Protein AF-0000000084942250 (afdb_homodimer)

Structure (mmCIF, N/CA/C/O backbone):
data_AF-0000000084942250-model_v1
#
loop_
_entity.id
_entity.type
_entity.pdbx_description
1 polymer 'Acetyltransferase, GNAT family'
#
loop_
_atom_site.group_PDB
_atom_site.id
_atom_site.type_symbol
_atom_site.label_atom_id
_atom_site.label_alt_id
_atom_site.label_comp_id
_atom_site.label_asym_id
_atom_site.label_entity_id
_atom_site.label_seq_id
_atom_site.pdbx_PDB_ins_code
_atom_site.Cartn_x
_atom_site.Cartn_y
_atom_site.Cartn_z
_atom_site.occupancy
_atom_site.B_iso_or_equiv
_atom_site.auth_seq_id
_atom_site.auth_comp_id
_atom_site.auth_asym_id
_atom_site.auth_atom_id
_atom_site.pdbx_PDB_model_num
ATOM 1 N N . MET A 1 1 ? -13.352 -11.039 5.711 1 90 1 MET A N 1
ATOM 2 C CA . MET A 1 1 ? -12.961 -12.25 5 1 90 1 MET A CA 1
ATOM 3 C C . MET A 1 1 ? -13.43 -13.492 5.75 1 90 1 MET A C 1
ATOM 5 O O . MET A 1 1 ? -13.414 -13.531 6.98 1 90 1 MET A O 1
ATOM 9 N N . ASN A 1 2 ? -13.797 -14.57 4.961 1 93.25 2 ASN A N 1
ATOM 10 C CA . ASN A 1 2 ? -14.211 -15.859 5.512 1 93.25 2 ASN A CA 1
ATOM 11 C C . ASN A 1 2 ? -13.008 -16.766 5.762 1 93.25 2 ASN A C 1
ATOM 13 O O . ASN A 1 2 ? -12.148 -16.922 4.891 1 93.25 2 ASN A O 1
ATOM 17 N N . PRO A 1 3 ? -12.961 -17.219 6.934 1 92.75 3 PRO A N 1
ATOM 18 C CA . PRO A 1 3 ? -11.844 -18.109 7.277 1 92.75 3 PRO A CA 1
ATOM 19 C C . PRO A 1 3 ? -12.039 -19.531 6.75 1 92.75 3 PRO A C 1
ATOM 21 O O . PRO A 1 3 ? -12.156 -20.469 7.539 1 92.75 3 PRO A O 1
ATOM 24 N N . ILE A 1 4 ? -11.961 -19.734 5.438 1 96 4 ILE A N 1
ATOM 25 C CA . ILE A 1 4 ? -12.281 -21.016 4.824 1 96 4 ILE A CA 1
ATOM 26 C C . ILE A 1 4 ? -11 -21.703 4.352 1 96 4 ILE A C 1
ATOM 28 O O . ILE A 1 4 ? -11.016 -22.891 4.008 1 96 4 ILE A O 1
ATOM 32 N N . GLY A 1 5 ? -9.953 -20.953 4.352 1 96.44 5 GLY A N 1
ATOM 33 C CA . GLY A 1 5 ? -8.648 -21.516 4.059 1 96.44 5 GLY A CA 1
ATOM 34 C C . GLY A 1 5 ? -8.445 -21.844 2.588 1 96.44 5 GLY A C 1
ATOM 35 O O . GLY A 1 5 ? -9.266 -21.453 1.75 1 96.44 5 GLY A O 1
ATOM 36 N N . THR A 1 6 ? -7.324 -22.406 2.283 1 98.31 6 THR A N 1
ATOM 37 C CA . THR A 1 6 ? -6.945 -22.812 0.935 1 98.31 6 THR A CA 1
ATOM 38 C C . THR A 1 6 ? -7.613 -24.125 0.562 1 98.31 6 THR A C 1
ATOM 40 O O . THR A 1 6 ? -7.336 -25.156 1.173 1 98.31 6 THR A O 1
ATOM 43 N N . LYS A 1 7 ? -8.5 -24.094 -0.394 1 98 7 LYS A N 1
ATOM 44 C CA . LYS A 1 7 ? -9.156 -25.312 -0.888 1 98 7 LYS A CA 1
ATOM 45 C C . LYS A 1 7 ? -8.703 -25.641 -2.309 1 98 7 LYS A C 1
ATOM 47 O O . LYS A 1 7 ? -8.297 -24.75 -3.055 1 98 7 LYS A O 1
ATOM 52 N N . THR A 1 8 ? -8.828 -26.891 -2.605 1 98.75 8 THR A N 1
ATOM 53 C CA . THR A 1 8 ? -8.469 -27.328 -3.955 1 98.75 8 THR A CA 1
ATOM 54 C C . THR A 1 8 ? -9.445 -26.75 -4.98 1 98.75 8 THR A C 1
ATOM 56 O O . THR A 1 8 ? -10.656 -26.734 -4.758 1 98.75 8 THR A O 1
ATOM 59 N N . ILE A 1 9 ? -8.945 -26.188 -6.059 1 98.81 9 ILE A N 1
ATOM 60 C CA . ILE A 1 9 ? -9.719 -25.656 -7.172 1 98.81 9 ILE A CA 1
ATOM 61 C C . ILE A 1 9 ? -9.352 -26.391 -8.461 1 98.81 9 ILE A C 1
ATOM 63 O O . ILE A 1 9 ? -8.172 -26.547 -8.773 1 98.81 9 ILE A O 1
ATOM 67 N N . HIS A 1 10 ? -10.305 -26.875 -9.125 1 98.75 10 HIS A N 1
ATOM 68 C CA . HIS A 1 10 ? -10.102 -27.5 -10.43 1 98.75 10 HIS A CA 1
ATOM 69 C C . HIS A 1 10 ? -10.453 -26.547 -11.555 1 98.75 10 HIS A C 1
ATOM 71 O O . HIS A 1 10 ? -11.5 -25.875 -11.516 1 98.75 10 HIS A O 1
ATOM 77 N N . THR A 1 11 ? -9.547 -26.391 -12.492 1 98.56 11 THR A N 1
ATOM 78 C CA . THR A 1 11 ? -9.828 -25.641 -13.711 1 98.56 11 THR A CA 1
ATOM 79 C C . THR A 1 11 ? -9.789 -26.547 -14.93 1 98.56 11 THR A C 1
ATOM 81 O O . THR A 1 11 ? -9.859 -27.766 -14.797 1 98.56 11 THR A O 1
ATOM 84 N N . LYS A 1 12 ? -9.844 -25.891 -16.109 1 98.31 12 LYS A N 1
ATOM 85 C CA . LYS A 1 12 ? -9.852 -26.672 -17.344 1 98.31 12 LYS A CA 1
ATOM 86 C C . LYS A 1 12 ? -8.602 -27.547 -17.438 1 98.31 12 LYS A C 1
ATOM 88 O O . LYS A 1 12 ? -8.703 -28.734 -17.734 1 98.31 12 LYS A O 1
ATOM 93 N N . ARG A 1 13 ? -7.383 -26.984 -17.125 1 98.56 13 ARG A N 1
ATOM 94 C CA . ARG A 1 13 ? -6.125 -27.703 -17.312 1 98.56 13 ARG A CA 1
ATOM 95 C C . ARG A 1 13 ? -5.43 -27.953 -15.977 1 98.56 13 ARG A C 1
ATOM 97 O O . ARG A 1 13 ? -4.527 -28.781 -15.883 1 98.56 13 ARG A O 1
ATOM 104 N N . LEU A 1 14 ? -5.879 -27.188 -14.906 1 98.88 14 LEU A N 1
ATOM 105 C CA . LEU A 1 14 ? -5.035 -27.125 -13.719 1 98.88 14 LEU A CA 1
ATOM 106 C C . LEU A 1 14 ? -5.758 -27.703 -12.508 1 98.88 14 LEU A C 1
ATOM 108 O O . LEU A 1 14 ? -6.988 -27.688 -12.445 1 98.88 14 LEU A O 1
ATOM 112 N N . ILE A 1 15 ? -4.988 -28.25 -11.602 1 98.94 15 ILE A N 1
ATOM 113 C CA . ILE A 1 15 ? -5.402 -28.438 -10.211 1 98.94 15 ILE A CA 1
ATOM 114 C C . ILE A 1 15 ? -4.633 -27.469 -9.312 1 98.94 15 ILE A C 1
ATOM 116 O O . ILE A 1 15 ? -3.4 -27.5 -9.266 1 98.94 15 ILE A O 1
ATOM 120 N N . LEU A 1 16 ? -5.305 -26.562 -8.727 1 98.94 16 LEU A N 1
ATOM 121 C CA . LEU A 1 16 ? -4.738 -25.688 -7.707 1 98.94 16 LEU A CA 1
ATOM 122 C C . LEU A 1 16 ? -5.008 -26.234 -6.309 1 98.94 16 LEU A C 1
ATOM 124 O O . LEU A 1 16 ? -6.164 -26.359 -5.902 1 98.94 16 LEU A O 1
ATOM 128 N N . ARG A 1 17 ? -3.99 -26.562 -5.566 1 98.88 17 ARG A N 1
ATOM 129 C CA . ARG A 1 17 ? -4.176 -27.219 -4.277 1 98.88 17 ARG A CA 1
ATOM 130 C C . ARG A 1 17 ? -3.143 -26.75 -3.262 1 98.88 17 ARG A C 1
ATOM 132 O O . ARG A 1 17 ? -2.145 -26.125 -3.631 1 98.88 17 ARG A O 1
ATOM 139 N N . PRO A 1 18 ? -3.404 -27 -1.965 1 98.81 18 PRO A N 1
ATOM 140 C CA . PRO A 1 18 ? -2.365 -26.688 -0.983 1 98.81 18 PRO A CA 1
ATOM 141 C C . PRO A 1 18 ? -1.045 -27.391 -1.272 1 98.81 18 PRO A C 1
ATOM 143 O O . PRO A 1 18 ? -1.041 -28.484 -1.846 1 98.81 18 PRO A O 1
ATOM 146 N N . PHE A 1 19 ? 0.023 -26.812 -0.805 1 98.88 19 PHE A N 1
ATOM 147 C CA . PHE A 1 19 ? 1.346 -27.406 -0.933 1 98.88 19 PHE A CA 1
ATOM 148 C C . PHE A 1 19 ? 1.504 -28.578 0.026 1 98.88 19 PHE A C 1
ATOM 150 O O . PHE A 1 19 ? 0.853 -28.625 1.072 1 98.88 19 PHE A O 1
ATOM 157 N N . GLN A 1 20 ? 2.271 -29.469 -0.374 1 98.56 20 GLN A N 1
ATOM 158 C CA . GLN A 1 20 ? 2.846 -30.5 0.494 1 98.56 20 GLN A CA 1
ATOM 159 C C . GLN A 1 20 ? 4.371 -30.406 0.517 1 98.56 20 GLN A C 1
ATOM 161 O O . GLN A 1 20 ? 4.98 -29.906 -0.433 1 98.56 20 GLN A O 1
ATOM 166 N N . VAL A 1 21 ? 4.918 -30.875 1.586 1 98.62 21 VAL A N 1
ATOM 167 C CA . VAL A 1 21 ? 6.371 -30.797 1.709 1 98.62 21 VAL A CA 1
ATOM 168 C C . VAL A 1 21 ? 7.027 -31.578 0.58 1 98.62 21 VAL A C 1
ATOM 170 O O . VAL A 1 21 ? 8.078 -31.188 0.068 1 98.62 21 VAL A O 1
ATOM 173 N N . GLU A 1 22 ? 6.395 -32.594 0.121 1 98.38 22 GLU A N 1
ATOM 174 C CA . GLU A 1 22 ? 6.895 -33.469 -0.927 1 98.38 22 GLU A CA 1
ATOM 175 C C . GLU A 1 22 ? 6.965 -32.75 -2.27 1 98.38 22 GLU A C 1
ATOM 177 O O . GLU A 1 22 ? 7.582 -33.25 -3.215 1 98.38 22 GLU A O 1
ATOM 182 N N . ASP A 1 23 ? 6.414 -31.562 -2.396 1 98.81 23 ASP A N 1
ATOM 183 C CA . ASP A 1 23 ? 6.445 -30.781 -3.633 1 98.81 23 ASP A CA 1
ATOM 184 C C . ASP A 1 23 ? 7.805 -30.109 -3.826 1 98.81 23 ASP A C 1
ATOM 186 O O . ASP A 1 23 ? 8.062 -29.5 -4.867 1 98.81 23 ASP A O 1
ATOM 190 N N . ALA A 1 24 ? 8.703 -30.234 -2.889 1 98.81 24 ALA A N 1
ATOM 191 C CA . ALA A 1 24 ? 9.93 -29.438 -2.807 1 98.81 24 ALA A CA 1
ATOM 192 C C . ALA A 1 24 ? 10.805 -29.656 -4.035 1 98.81 24 ALA A C 1
ATOM 194 O O . ALA A 1 24 ? 11.328 -28.703 -4.605 1 98.81 24 ALA A O 1
ATOM 195 N N . GLN A 1 25 ? 10.945 -30.891 -4.414 1 98.69 25 GLN A N 1
ATOM 196 C CA . GLN A 1 25 ? 11.82 -31.188 -5.539 1 98.69 25 GLN A CA 1
ATOM 197 C C . GLN A 1 25 ? 11.312 -30.531 -6.82 1 98.69 25 GLN A C 1
ATOM 199 O O . GLN A 1 25 ? 12.078 -29.859 -7.531 1 98.69 25 GLN A O 1
ATOM 204 N N . GLU A 1 26 ? 10.062 -30.719 -7.141 1 98.81 26 GLU A N 1
ATOM 205 C CA . GLU A 1 26 ? 9.484 -30.125 -8.344 1 98.81 26 GLU A CA 1
ATOM 206 C C . GLU A 1 26 ? 9.523 -28.609 -8.289 1 98.81 26 GLU A C 1
ATOM 208 O O . GLU A 1 26 ? 9.852 -27.953 -9.281 1 98.81 26 GLU A O 1
ATOM 213 N N . MET A 1 27 ? 9.172 -28.062 -7.117 1 98.88 27 MET A N 1
ATOM 214 C CA . MET A 1 27 ? 9.242 -26.609 -6.969 1 98.88 27 MET A CA 1
ATOM 215 C C . MET A 1 27 ? 10.656 -26.094 -7.238 1 98.88 27 MET A C 1
ATOM 217 O O . MET A 1 27 ? 10.844 -25.156 -8.008 1 98.88 27 MET A O 1
ATOM 221 N N . PHE A 1 28 ? 11.641 -26.734 -6.641 1 98.88 28 PHE A N 1
ATOM 222 C CA . PHE A 1 28 ? 13.031 -26.328 -6.805 1 98.88 28 PHE A CA 1
ATOM 223 C C . PHE A 1 28 ? 13.445 -26.375 -8.273 1 98.88 28 PHE A C 1
ATOM 225 O O . PHE A 1 28 ? 14.008 -25.422 -8.797 1 98.88 28 PHE A O 1
ATOM 232 N N . GLU A 1 29 ? 13.086 -27.453 -8.914 1 98.5 29 GLU A N 1
ATOM 233 C CA . GLU A 1 29 ? 13.547 -27.703 -10.273 1 98.5 29 GLU A CA 1
ATOM 234 C C . GLU A 1 29 ? 12.805 -26.844 -11.281 1 98.5 29 GLU A C 1
ATOM 236 O O . GLU A 1 29 ? 13.383 -26.406 -12.281 1 98.5 29 GLU A O 1
ATOM 241 N N . ASN A 1 30 ? 11.586 -26.609 -11.016 1 98.69 30 ASN A N 1
ATOM 242 C CA . ASN A 1 30 ? 10.75 -26 -12.047 1 98.69 30 ASN A CA 1
ATOM 243 C C . ASN A 1 30 ? 10.836 -24.469 -12.008 1 98.69 30 ASN A C 1
ATOM 245 O O . ASN A 1 30 ? 10.844 -23.812 -13.055 1 98.69 30 ASN A O 1
ATOM 249 N N . TRP A 1 31 ? 10.859 -23.891 -10.75 1 98.69 31 TRP A N 1
ATOM 250 C CA . TRP A 1 31 ? 10.883 -22.422 -10.852 1 98.69 31 TRP A CA 1
ATOM 251 C C . TRP A 1 31 ? 11.719 -21.812 -9.742 1 98.69 31 TRP A C 1
ATOM 253 O O . TRP A 1 31 ? 12.383 -20.797 -9.938 1 98.69 31 TRP A O 1
ATOM 263 N N . ALA A 1 32 ? 11.828 -22.359 -8.547 1 98.69 32 ALA A N 1
ATOM 264 C CA . ALA A 1 32 ? 12.352 -21.672 -7.363 1 98.69 32 ALA A CA 1
ATOM 265 C C . ALA A 1 32 ? 13.859 -21.484 -7.469 1 98.69 32 ALA A C 1
ATOM 267 O O . ALA A 1 32 ? 14.422 -20.594 -6.812 1 98.69 32 ALA A O 1
ATOM 268 N N . SER A 1 33 ? 14.508 -22.297 -8.289 1 98.62 33 SER A N 1
ATOM 269 C CA . SER A 1 33 ? 15.961 -22.188 -8.43 1 98.62 33 SER A CA 1
ATOM 270 C C . SER A 1 33 ? 16.344 -21.438 -9.703 1 98.62 33 SER A C 1
ATOM 272 O O . SER A 1 33 ? 17.531 -21.219 -9.969 1 98.62 33 SER A O 1
ATOM 274 N N . ASP A 1 34 ? 15.422 -21.109 -10.516 1 98.44 34 ASP A N 1
ATOM 275 C CA . ASP A 1 34 ? 15.672 -20.516 -11.828 1 98.44 34 ASP A CA 1
ATOM 276 C C . ASP A 1 34 ? 15.82 -19 -11.727 1 98.44 34 ASP A C 1
ATOM 278 O O . ASP A 1 34 ? 14.852 -18.281 -11.438 1 98.44 34 ASP A O 1
ATOM 282 N N . PRO A 1 35 ? 16.984 -18.484 -12.039 1 97.94 35 PRO A N 1
ATOM 283 C CA . PRO A 1 35 ? 17.203 -17.031 -11.914 1 97.94 35 PRO A CA 1
ATOM 284 C C . PRO A 1 35 ? 16.359 -16.219 -12.891 1 97.94 35 PRO A C 1
ATOM 286 O O . PRO A 1 35 ? 16.078 -15.047 -12.633 1 97.94 35 PRO A O 1
ATOM 289 N N . GLU A 1 36 ? 15.961 -16.812 -13.969 1 97.56 36 GLU A N 1
ATOM 290 C CA . GLU A 1 36 ? 15.086 -16.109 -14.898 1 97.56 36 GLU A CA 1
ATOM 291 C C . GLU A 1 36 ? 13.695 -15.914 -14.305 1 97.56 36 GLU A C 1
ATOM 293 O O . GLU A 1 36 ? 13.07 -14.859 -14.484 1 97.56 36 GLU A O 1
ATOM 298 N N . VAL A 1 37 ? 13.273 -16.922 -13.578 1 97.94 37 VAL A N 1
ATOM 299 C CA . VAL A 1 37 ? 11.961 -16.828 -12.953 1 97.94 37 VAL A CA 1
ATOM 300 C C . VAL A 1 37 ? 12 -15.828 -11.797 1 97.94 37 VAL A C 1
ATOM 302 O O . VAL A 1 37 ? 11.086 -15.016 -11.641 1 97.94 37 VAL A O 1
ATOM 305 N N . THR A 1 38 ? 13.078 -15.828 -11.008 1 97.81 38 THR A N 1
ATOM 306 C CA . THR A 1 38 ? 13.125 -15.039 -9.781 1 97.81 38 THR A CA 1
ATOM 307 C C . THR A 1 38 ? 13.602 -13.617 -10.078 1 97.81 38 THR A C 1
ATOM 309 O O . THR A 1 38 ? 13.695 -12.789 -9.172 1 97.81 38 THR A O 1
ATOM 312 N N . HIS A 1 39 ? 13.797 -13.305 -11.344 1 97.62 39 HIS A N 1
ATOM 313 C CA . HIS A 1 39 ? 14.438 -12.078 -11.789 1 97.62 39 HIS A CA 1
ATOM 314 C C . HIS A 1 39 ? 13.734 -10.852 -11.219 1 97.62 39 HIS A C 1
ATOM 316 O O . HIS A 1 39 ? 14.391 -9.938 -10.703 1 97.62 39 HIS A O 1
ATOM 322 N N . TYR A 1 40 ? 12.438 -10.789 -11.227 1 97.44 40 TYR A N 1
ATOM 323 C CA . TYR A 1 40 ? 11.664 -9.648 -10.75 1 97.44 40 TYR A CA 1
ATOM 324 C C . TYR A 1 40 ? 10.945 -9.977 -9.445 1 97.44 40 TYR A C 1
ATOM 326 O O . TYR A 1 40 ? 10.047 -9.25 -9.023 1 97.44 40 TYR A O 1
ATOM 334 N N . LEU A 1 41 ? 11.273 -11.125 -8.82 1 97.5 41 LEU A N 1
ATOM 335 C CA . LEU A 1 41 ? 10.672 -11.5 -7.543 1 97.5 41 LEU A CA 1
ATOM 336 C C . LEU A 1 41 ? 11.445 -10.898 -6.379 1 97.5 41 LEU A C 1
ATOM 338 O O . LEU A 1 41 ? 12.445 -10.211 -6.582 1 97.5 41 LEU A O 1
ATOM 342 N N . THR A 1 42 ? 10.938 -11.102 -5.195 1 96.88 42 THR A N 1
ATOM 343 C CA . THR A 1 42 ? 11.5 -10.438 -4.027 1 96.88 42 THR A CA 1
ATOM 344 C C . THR A 1 42 ? 12.414 -11.383 -3.252 1 96.88 42 THR A C 1
ATOM 346 O O . THR A 1 42 ? 13.016 -11 -2.248 1 96.88 42 THR A O 1
ATOM 349 N N . TRP A 1 43 ? 12.484 -12.609 -3.641 1 97.06 43 TRP A N 1
ATOM 350 C CA . TRP A 1 43 ? 13.375 -13.594 -3.027 1 97.06 43 TRP A CA 1
ATOM 351 C C . TRP A 1 43 ? 14.383 -14.125 -4.043 1 97.06 43 TRP A C 1
ATOM 353 O O . TRP A 1 43 ? 14.094 -14.18 -5.242 1 97.06 43 TRP A O 1
ATOM 363 N N . LEU A 1 44 ? 15.492 -14.578 -3.635 1 97.69 44 LEU A N 1
ATOM 364 C CA . LEU A 1 44 ? 16.562 -15.086 -4.488 1 97.69 44 LEU A CA 1
ATOM 365 C C . LEU A 1 44 ? 16.297 -16.531 -4.883 1 97.69 44 LEU A C 1
ATOM 367 O O . LEU A 1 44 ? 15.547 -17.25 -4.207 1 97.69 44 LEU A O 1
ATOM 371 N N . PRO A 1 45 ? 16.984 -16.891 -5.973 1 98.56 45 PRO A N 1
ATOM 372 C CA . PRO A 1 45 ? 16.859 -18.312 -6.301 1 98.56 45 PRO A CA 1
ATOM 373 C C . PRO A 1 45 ? 17.328 -19.219 -5.156 1 98.56 45 PRO A C 1
ATOM 375 O O . PRO A 1 45 ? 18.328 -18.922 -4.492 1 98.56 45 PRO A O 1
ATOM 378 N N . HIS A 1 46 ? 16.484 -20.188 -4.934 1 98.69 46 HIS A N 1
ATOM 379 C CA . HIS A 1 46 ? 16.891 -21.172 -3.932 1 98.69 46 HIS A CA 1
ATOM 380 C C . HIS A 1 46 ? 18.188 -21.859 -4.336 1 98.69 46 HIS A C 1
ATOM 382 O O . HIS A 1 46 ? 18.375 -22.203 -5.504 1 98.69 46 HIS A O 1
ATOM 388 N N . GLU A 1 47 ? 18.984 -22.125 -3.404 1 98.38 47 GLU A N 1
ATOM 389 C CA . GLU A 1 47 ? 20.312 -22.672 -3.688 1 98.38 47 GLU A CA 1
ATOM 390 C C . GLU A 1 47 ? 20.297 -24.203 -3.629 1 98.38 47 GLU A C 1
ATOM 392 O O . GLU A 1 47 ? 21.219 -24.859 -4.113 1 98.38 47 GLU A O 1
ATOM 397 N N . SER A 1 48 ? 19.234 -24.75 -3.004 1 98.69 48 SER A N 1
ATOM 398 C CA . SER A 1 48 ? 19.125 -26.203 -2.852 1 98.69 48 SER A CA 1
ATOM 399 C C . SER A 1 48 ? 17.688 -26.625 -2.629 1 98.69 48 SER A C 1
ATOM 401 O O . SER A 1 48 ? 16.828 -25.812 -2.279 1 98.69 48 SER A O 1
ATOM 403 N N . VAL A 1 49 ? 17.484 -27.859 -2.811 1 98.62 49 VAL A N 1
ATOM 404 C CA . VAL A 1 49 ? 16.156 -28.422 -2.549 1 98.62 49 VAL A CA 1
ATOM 405 C C . VAL A 1 49 ? 15.836 -28.297 -1.061 1 98.62 49 VAL A C 1
ATOM 407 O O . VAL A 1 49 ? 14.68 -28.094 -0.686 1 98.62 49 VAL A O 1
ATOM 410 N N . GLU A 1 50 ? 16.844 -28.344 -0.233 1 98.5 50 GLU A N 1
ATOM 411 C CA . GLU A 1 50 ? 16.641 -28.219 1.209 1 98.5 50 GLU A CA 1
ATOM 412 C C . GLU A 1 50 ? 16.109 -26.844 1.575 1 98.5 50 GLU A C 1
ATOM 414 O O . GLU A 1 50 ? 15.234 -26.719 2.439 1 98.5 50 GLU A O 1
ATOM 419 N N . THR A 1 51 ? 16.625 -25.844 0.914 1 98.56 51 THR A N 1
ATOM 420 C CA . THR A 1 51 ? 16.109 -24.5 1.105 1 98.56 51 THR A CA 1
ATOM 421 C C . THR A 1 51 ? 14.617 -24.438 0.751 1 98.56 51 THR A C 1
ATOM 423 O O . THR A 1 51 ? 13.82 -23.859 1.493 1 98.56 51 THR A O 1
ATOM 426 N N . THR A 1 52 ? 14.273 -25.062 -0.327 1 98.75 52 THR A N 1
ATOM 427 C CA . THR A 1 52 ? 12.883 -25.109 -0.77 1 98.75 52 THR A CA 1
ATOM 428 C C . THR A 1 52 ? 12.016 -25.875 0.239 1 98.75 52 THR A C 1
ATOM 430 O O . THR A 1 52 ? 10.922 -25.422 0.589 1 98.75 52 THR A O 1
ATOM 433 N N . LYS A 1 53 ? 12.523 -26.953 0.684 1 98.62 53 LYS A N 1
ATOM 434 C CA . LYS A 1 53 ? 11.805 -27.781 1.653 1 98.62 53 LYS A CA 1
ATOM 435 C C . LYS A 1 53 ? 11.508 -27 2.926 1 98.62 53 LYS A C 1
ATOM 437 O O . LYS A 1 53 ? 10.422 -27.125 3.502 1 98.62 53 LYS A O 1
ATOM 442 N N . GLU A 1 54 ? 12.406 -26.234 3.379 1 98.38 54 GLU A N 1
ATOM 443 C CA . GLU A 1 54 ? 12.211 -25.422 4.57 1 98.38 54 GLU A CA 1
ATOM 444 C C . GLU A 1 54 ? 11.094 -24.391 4.363 1 98.38 54 GLU A C 1
ATOM 446 O O . GLU A 1 54 ? 10.281 -24.172 5.262 1 98.38 54 GLU A O 1
ATOM 451 N N . SER A 1 55 ? 11.102 -23.781 3.203 1 98 55 SER A N 1
ATOM 452 C CA . SER A 1 55 ? 10.023 -22.844 2.879 1 98 55 SER A CA 1
ATOM 453 C C . SER A 1 55 ? 8.672 -23.531 2.881 1 98 55 SER A C 1
ATOM 455 O O . SER A 1 55 ? 7.711 -23.031 3.473 1 98 55 SER A O 1
ATOM 457 N N . LEU A 1 56 ? 8.641 -24.719 2.281 1 98.69 56 LEU A N 1
ATOM 458 C CA . LEU A 1 56 ? 7.387 -25.453 2.172 1 98.69 56 LEU A CA 1
ATOM 459 C C . LEU A 1 56 ? 6.891 -25.891 3.547 1 98.69 56 LEU A C 1
ATOM 461 O O . LEU A 1 56 ? 5.684 -25.859 3.811 1 98.69 56 LEU A O 1
ATOM 465 N N . LYS A 1 57 ? 7.789 -26.266 4.406 1 98.56 57 LYS A N 1
ATOM 466 C CA . LYS A 1 57 ? 7.391 -26.625 5.762 1 98.56 57 LYS A CA 1
ATOM 467 C C . LYS A 1 57 ? 6.684 -25.469 6.457 1 98.56 57 LYS A C 1
ATOM 469 O O . LYS A 1 57 ? 5.645 -25.656 7.098 1 98.56 57 LYS A O 1
ATOM 474 N N . ARG A 1 58 ? 7.242 -24.328 6.336 1 97.88 58 ARG A N 1
ATOM 475 C CA . ARG A 1 58 ? 6.637 -23.125 6.922 1 97.88 58 ARG A CA 1
ATOM 476 C C . ARG A 1 58 ? 5.262 -22.859 6.316 1 97.88 58 ARG A C 1
ATOM 478 O O . ARG A 1 58 ? 4.316 -22.516 7.035 1 97.88 58 ARG A O 1
ATOM 485 N N . TRP A 1 59 ? 5.145 -23.031 4.988 1 98.31 59 TRP A N 1
ATOM 486 C CA . TRP A 1 59 ? 3.883 -22.766 4.305 1 98.31 59 TRP A CA 1
ATOM 487 C C . TRP A 1 59 ? 2.824 -23.781 4.707 1 98.31 59 TRP A C 1
ATOM 489 O O . TRP A 1 59 ? 1.67 -23.438 4.953 1 98.31 59 TRP A O 1
ATOM 499 N N . VAL A 1 60 ? 3.215 -25.016 4.773 1 98.62 60 VAL A N 1
ATOM 500 C CA . VAL A 1 60 ? 2.295 -26.094 5.121 1 98.62 60 VAL A CA 1
ATOM 501 C C . VAL A 1 60 ? 1.804 -25.922 6.559 1 98.62 60 VAL A C 1
ATOM 503 O O . VAL A 1 60 ? 0.614 -26.078 6.836 1 98.62 60 VAL A O 1
ATOM 506 N N . GLU A 1 61 ? 2.682 -25.562 7.469 1 98.19 61 GLU A N 1
ATOM 507 C CA . GLU A 1 61 ? 2.283 -25.25 8.844 1 98.19 61 GLU A CA 1
ATOM 508 C C . GLU A 1 61 ? 1.329 -24.062 8.883 1 98.19 61 GLU A C 1
ATOM 510 O O . GLU A 1 61 ? 0.433 -24.016 9.727 1 98.19 61 GLU A O 1
ATOM 515 N N . GLY A 1 62 ? 1.561 -23.188 7.996 1 97.88 62 GLY A N 1
ATOM 516 C CA . GLY A 1 62 ? 0.771 -21.969 7.941 1 97.88 62 GLY A CA 1
ATOM 517 C C . GLY A 1 62 ? -0.683 -22.219 7.586 1 97.88 62 GLY A C 1
ATOM 518 O O . GLY A 1 62 ? -1.545 -21.375 7.863 1 97.88 62 GLY A O 1
ATOM 519 N N . TYR A 1 63 ? -0.985 -23.406 7.016 1 97.75 63 TYR A N 1
ATOM 520 C CA . TYR A 1 63 ? -2.355 -23.703 6.617 1 97.75 63 TYR A CA 1
ATOM 521 C C . TYR A 1 63 ? -3.268 -23.812 7.836 1 97.75 63 TYR A C 1
ATOM 523 O O . TYR A 1 63 ? -4.492 -23.812 7.703 1 97.75 63 TYR A O 1
ATOM 531 N N . GLN A 1 64 ? -2.705 -23.922 8.961 1 96.81 64 GLN A N 1
ATOM 532 C CA . GLN A 1 64 ? -3.506 -23.891 10.18 1 96.81 64 GLN A CA 1
ATOM 533 C C . GLN A 1 64 ? -4.238 -22.562 10.328 1 96.81 64 GLN A C 1
ATOM 535 O O . GLN A 1 64 ? -5.273 -22.5 10.992 1 96.81 64 GLN A O 1
ATOM 540 N N . ASN A 1 65 ? -3.637 -21.531 9.805 1 96 65 ASN A N 1
ATOM 541 C CA . ASN A 1 65 ? -4.332 -20.25 9.695 1 96 65 ASN A CA 1
ATOM 542 C C . ASN A 1 65 ? -5.363 -20.266 8.57 1 96 65 ASN A C 1
ATOM 544 O O . ASN A 1 65 ? -5.008 -20.344 7.395 1 96 65 ASN A O 1
ATOM 548 N N . PRO A 1 66 ? -6.531 -20.156 8.914 1 94.94 66 PRO A N 1
ATOM 549 C CA . PRO A 1 66 ? -7.582 -20.281 7.902 1 94.94 66 PRO A CA 1
ATOM 550 C C . PRO A 1 66 ? -7.645 -19.062 6.973 1 94.94 66 PRO A C 1
ATOM 552 O O . PRO A 1 66 ? -8.453 -19.031 6.043 1 94.94 66 PRO A O 1
ATOM 555 N N . LEU A 1 67 ? -6.773 -18.078 7.129 1 94.81 67 LEU A N 1
ATOM 556 C CA . LEU A 1 67 ? -6.707 -16.922 6.234 1 94.81 67 LEU A CA 1
ATOM 557 C C . LEU A 1 67 ? -5.496 -17.016 5.316 1 94.81 67 LEU A C 1
ATOM 559 O O . LEU A 1 67 ? -5.203 -16.078 4.566 1 94.81 67 LEU A O 1
ATOM 563 N N . GLN A 1 68 ? -4.852 -18.172 5.422 1 96.75 68 GLN A N 1
ATOM 564 C CA . GLN A 1 68 ? -3.785 -18.406 4.453 1 96.75 68 GLN A CA 1
ATOM 565 C C . GLN A 1 68 ? -4.34 -18.969 3.15 1 96.75 68 GLN A C 1
ATOM 567 O O . GLN A 1 68 ? -5.035 -19.984 3.156 1 96.75 68 GLN A O 1
ATOM 572 N N . PHE A 1 69 ? -4.039 -18.312 2.143 1 98.44 69 PHE A N 1
ATOM 573 C CA . PHE A 1 69 ? -4.398 -18.734 0.791 1 98.44 69 PHE A CA 1
ATOM 574 C C . PHE A 1 69 ? -3.152 -18.891 -0.075 1 98.44 69 PHE A C 1
ATOM 576 O O . PHE A 1 69 ? -2.549 -17.891 -0.49 1 98.44 69 PHE A O 1
ATOM 583 N N . LYS A 1 70 ? -2.752 -20.062 -0.283 1 98.75 70 LYS A N 1
ATOM 584 C CA . LYS A 1 70 ? -1.55 -20.422 -1.035 1 98.75 70 LYS A CA 1
ATOM 585 C C . LYS A 1 70 ? -1.734 -21.734 -1.788 1 98.75 70 LYS A C 1
ATOM 587 O O . LYS A 1 70 ? -2.039 -22.766 -1.185 1 98.75 70 LYS A O 1
ATOM 592 N 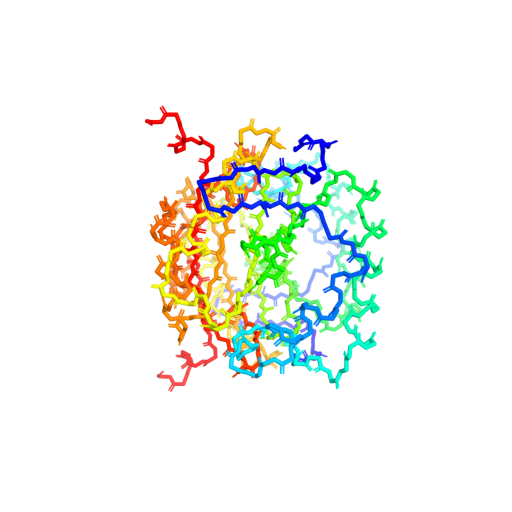N . TRP A 1 71 ? -1.553 -21.656 -3.107 1 98.94 71 TRP A N 1
ATOM 593 C CA . TRP A 1 71 ? -1.797 -22.828 -3.93 1 98.94 71 TRP A CA 1
ATOM 594 C C . TRP A 1 71 ? -0.549 -23.219 -4.719 1 98.94 71 TRP A C 1
ATOM 596 O O . TRP A 1 71 ? 0.156 -22.344 -5.234 1 98.94 71 TRP A O 1
ATOM 606 N N . ALA A 1 72 ? -0.3 -24.469 -4.801 1 98.94 72 ALA A N 1
ATOM 607 C CA . ALA A 1 72 ? 0.506 -25.047 -5.871 1 98.94 72 ALA A CA 1
ATOM 608 C C . ALA A 1 72 ? -0.294 -25.141 -7.168 1 98.94 72 ALA A C 1
ATOM 610 O O . ALA A 1 72 ? -1.472 -25.516 -7.152 1 98.94 72 ALA A O 1
ATOM 611 N N . ILE A 1 73 ? 0.329 -24.781 -8.219 1 98.94 73 ILE A N 1
ATOM 612 C CA . ILE A 1 73 ? -0.249 -24.969 -9.539 1 98.94 73 ILE A CA 1
ATOM 613 C C . ILE A 1 73 ? 0.224 -26.312 -10.125 1 98.94 73 ILE A C 1
ATOM 615 O O . ILE A 1 73 ? 1.411 -26.484 -10.406 1 98.94 73 ILE A O 1
ATOM 619 N N . VAL A 1 74 ? -0.726 -27.219 -10.336 1 98.94 74 VAL A N 1
ATOM 620 C CA . VAL A 1 74 ? -0.402 -28.547 -10.844 1 98.94 74 VAL A CA 1
ATOM 621 C C . VAL A 1 74 ? -0.914 -28.688 -12.273 1 98.94 74 VAL A C 1
ATOM 623 O O . VAL A 1 74 ? -2.1 -28.484 -12.539 1 98.94 74 VAL A O 1
ATOM 626 N N . LEU A 1 75 ? -0.017 -28.922 -13.188 1 98.88 75 LEU A N 1
ATOM 627 C CA . LEU A 1 75 ? -0.287 -29.188 -14.602 1 98.88 75 LEU A CA 1
ATOM 628 C C . LEU A 1 75 ? 0.241 -30.562 -15 1 98.88 75 LEU A C 1
ATOM 630 O O . LEU A 1 75 ? 1.427 -30.859 -14.828 1 98.88 75 LEU A O 1
ATOM 634 N N . ASN A 1 76 ? -0.571 -31.469 -15.523 1 97.94 76 ASN A N 1
ATOM 635 C CA . ASN A 1 76 ? -0.173 -32.812 -15.914 1 97.94 76 ASN A CA 1
ATOM 636 C C . ASN A 1 76 ? 0.57 -33.531 -14.789 1 97.94 76 ASN A C 1
ATOM 638 O O . ASN A 1 76 ? 1.652 -34.094 -15.008 1 97.94 76 ASN A O 1
ATOM 642 N N . ASP A 1 77 ? 0.032 -33.375 -13.539 1 97.88 77 ASP A N 1
ATOM 643 C CA . ASP A 1 77 ? 0.484 -34.062 -12.336 1 97.88 77 ASP A CA 1
ATOM 644 C C . ASP A 1 77 ? 1.861 -33.562 -11.898 1 97.88 77 ASP A C 1
ATOM 646 O O . ASP A 1 77 ? 2.58 -34.281 -11.18 1 97.88 77 ASP A O 1
ATOM 650 N N . GLU A 1 78 ? 2.215 -32.469 -12.367 1 98.62 78 GLU A N 1
ATOM 651 C CA . GLU A 1 78 ? 3.477 -31.828 -11.984 1 98.62 78 GLU A CA 1
ATOM 652 C C . GLU A 1 78 ? 3.248 -30.438 -11.398 1 98.62 78 GLU A C 1
ATOM 654 O O . GLU A 1 78 ? 2.443 -29.656 -11.914 1 98.62 78 GLU A O 1
ATOM 659 N N . VAL A 1 79 ? 3.979 -30.172 -10.289 1 98.88 79 VAL A N 1
ATOM 660 C CA . VAL A 1 79 ? 3.924 -28.828 -9.727 1 98.88 79 VAL A CA 1
ATOM 661 C C . VAL A 1 79 ? 4.762 -27.875 -10.57 1 98.88 79 VAL A C 1
ATOM 663 O O . VAL A 1 79 ? 5.977 -28.062 -10.703 1 98.88 79 VAL A O 1
ATOM 666 N N . VAL A 1 80 ? 4.113 -26.828 -11.102 1 98.88 80 VAL A N 1
ATOM 667 C CA . VAL A 1 80 ? 4.824 -26.016 -12.094 1 98.88 80 VAL A CA 1
ATOM 668 C C . VAL A 1 80 ? 4.82 -24.562 -11.656 1 98.88 80 VAL A C 1
ATOM 670 O O . VAL A 1 80 ? 5.406 -23.703 -12.328 1 98.88 80 VAL A O 1
ATOM 673 N N . GLY A 1 81 ? 4.152 -24.234 -10.516 1 98.88 81 GLY A N 1
ATOM 674 C CA . GLY A 1 81 ? 4.117 -22.859 -10.047 1 98.88 81 GLY A CA 1
ATOM 675 C C . GLY A 1 81 ? 3.361 -22.688 -8.75 1 98.88 81 GLY A C 1
ATOM 676 O O . GLY A 1 81 ? 2.936 -23.672 -8.133 1 98.88 81 GLY A O 1
ATOM 677 N N . ASN A 1 82 ? 3.299 -21.484 -8.289 1 98.88 82 ASN A N 1
ATOM 678 C CA . ASN A 1 82 ? 2.508 -21.125 -7.117 1 98.88 82 ASN A CA 1
ATOM 679 C C . ASN A 1 82 ? 1.731 -19.844 -7.34 1 98.88 82 ASN A C 1
ATOM 681 O O . ASN A 1 82 ? 2.113 -19.016 -8.172 1 98.88 82 ASN A O 1
ATOM 685 N N . ILE A 1 83 ? 0.69 -19.688 -6.691 1 98.88 83 ILE A N 1
ATOM 686 C CA . ILE A 1 83 ? -0.102 -18.469 -6.605 1 98.88 83 ILE A CA 1
ATOM 687 C C . ILE A 1 83 ? -0.673 -18.328 -5.195 1 98.88 83 ILE A C 1
ATOM 689 O O . ILE A 1 83 ? -1.184 -19.281 -4.621 1 98.88 83 ILE A O 1
ATOM 693 N N . ASP A 1 84 ? -0.528 -17.125 -4.594 1 98.56 84 ASP A N 1
ATOM 694 C CA . ASP A 1 84 ? -0.941 -16.984 -3.199 1 98.56 84 ASP A CA 1
ATOM 695 C C . ASP A 1 84 ? -1.213 -15.523 -2.846 1 98.56 84 ASP A C 1
ATOM 697 O O . ASP A 1 84 ? -0.924 -14.625 -3.639 1 98.56 84 ASP A O 1
ATOM 701 N N . THR A 1 85 ? -1.855 -15.305 -1.752 1 98.19 85 THR A N 1
ATOM 702 C CA . THR A 1 85 ? -1.984 -13.969 -1.183 1 98.19 85 THR A CA 1
ATOM 703 C C . THR A 1 85 ? -0.733 -13.586 -0.396 1 98.19 85 THR A C 1
ATOM 705 O O . THR A 1 85 ? -0.396 -14.242 0.594 1 98.19 85 THR A O 1
ATOM 708 N N . VAL A 1 86 ? -0.096 -12.547 -0.796 1 96.88 86 VAL A N 1
ATOM 709 C CA . VAL A 1 86 ? 1.174 -12.188 -0.178 1 96.88 86 VAL A CA 1
ATOM 710 C C . VAL A 1 86 ? 0.951 -11.078 0.848 1 96.88 86 VAL A C 1
ATOM 712 O O . VAL A 1 86 ? 1.792 -10.852 1.723 1 96.88 86 VAL A O 1
ATOM 715 N N . TYR A 1 87 ? -0.073 -10.352 0.713 1 95.38 87 TYR A N 1
ATOM 716 C CA . TYR A 1 87 ? -0.5 -9.344 1.678 1 95.38 87 TYR A CA 1
ATOM 717 C C . TYR A 1 87 ? -2.006 -9.406 1.904 1 95.38 87 TYR A C 1
ATOM 719 O O . TYR A 1 87 ? -2.771 -9.633 0.966 1 95.38 87 TYR A O 1
ATOM 727 N N . VAL A 1 88 ? -2.418 -9.273 3.146 1 95 88 VAL A N 1
ATOM 728 C CA . VAL A 1 88 ? -3.826 -9.289 3.523 1 95 88 VAL A CA 1
ATOM 729 C C . VAL A 1 88 ? -4.152 -8.055 4.363 1 95 88 VAL A C 1
ATOM 731 O O . VAL A 1 88 ? -3.436 -7.738 5.316 1 95 88 VAL A O 1
ATOM 734 N N . LYS A 1 89 ? -5.121 -7.355 3.934 1 95.94 89 LYS A N 1
ATOM 735 C CA . LYS A 1 89 ? -5.688 -6.258 4.719 1 95.94 89 LYS A CA 1
ATOM 736 C C . LYS A 1 89 ? -7.098 -6.594 5.195 1 95.94 89 LYS A C 1
ATOM 738 O O . LYS A 1 89 ? -8.078 -6.23 4.547 1 95.94 89 LYS A O 1
ATOM 743 N N . GLU A 1 90 ? -7.164 -7.125 6.371 1 94.75 90 GLU A N 1
ATOM 744 C CA . GLU A 1 90 ? -8.414 -7.676 6.891 1 94.75 90 GLU A CA 1
ATOM 745 C C . GLU A 1 90 ? -9.453 -6.578 7.086 1 94.75 90 GLU A C 1
ATOM 747 O O . GLU A 1 90 ? -10.648 -6.801 6.848 1 94.75 90 GLU A O 1
ATOM 752 N N . LYS A 1 91 ? -9 -5.352 7.453 1 94.88 91 LYS A N 1
ATOM 753 C CA . LYS A 1 91 ? -9.914 -4.27 7.805 1 94.88 91 LYS A CA 1
ATOM 754 C C . LYS A 1 91 ? -10.789 -3.879 6.617 1 94.88 91 LYS A C 1
ATOM 756 O O . LYS A 1 91 ? -11.867 -3.32 6.793 1 94.88 91 LYS A O 1
ATOM 761 N N . ILE A 1 92 ? -10.312 -4.223 5.418 1 97.12 92 ILE A N 1
ATOM 762 C CA . ILE A 1 92 ? -11.078 -3.828 4.242 1 97.12 92 ILE A CA 1
ATOM 763 C C . ILE A 1 92 ? -11.305 -5.039 3.346 1 97.12 92 ILE A C 1
ATOM 765 O O . ILE A 1 92 ? -11.656 -4.895 2.172 1 97.12 92 ILE A O 1
ATOM 769 N N . ASP A 1 93 ? -10.953 -6.23 3.861 1 97.31 93 ASP A N 1
ATOM 770 C CA . ASP A 1 93 ? -11.133 -7.484 3.131 1 97.31 93 ASP A CA 1
ATOM 771 C C . ASP A 1 93 ? -10.43 -7.438 1.778 1 97.31 93 ASP A C 1
ATOM 773 O O . ASP A 1 93 ? -11.031 -7.746 0.748 1 97.31 93 ASP A O 1
ATOM 777 N N . ALA A 1 94 ? -9.219 -7.035 1.798 1 98.25 94 ALA A N 1
ATOM 778 C CA . ALA A 1 94 ? -8.422 -6.906 0.577 1 98.25 94 ALA A CA 1
ATOM 779 C C . ALA A 1 94 ? -7.195 -7.805 0.623 1 98.25 94 ALA A C 1
ATOM 781 O O . ALA A 1 94 ? -6.598 -8 1.685 1 98.25 94 ALA A O 1
ATOM 782 N N . VAL A 1 95 ? -6.789 -8.312 -0.547 1 98.38 95 VAL A N 1
ATOM 783 C CA . VAL A 1 95 ? -5.59 -9.141 -0.626 1 98.38 95 VAL A CA 1
ATOM 784 C C . VAL A 1 95 ? -4.77 -8.75 -1.854 1 98.38 95 VAL A C 1
ATOM 786 O O . VAL A 1 95 ? -5.309 -8.188 -2.812 1 98.38 95 VAL A O 1
ATOM 789 N N . GLU A 1 96 ? -3.514 -8.977 -1.766 1 98.62 96 GLU A N 1
ATOM 790 C CA . GLU A 1 96 ? -2.582 -8.883 -2.885 1 98.62 96 GLU A CA 1
ATOM 791 C C . GLU A 1 96 ? -2.045 -10.25 -3.277 1 98.62 96 GLU A C 1
ATOM 793 O O . GLU A 1 96 ? -1.583 -11.008 -2.422 1 98.62 96 GLU A O 1
ATOM 798 N N . ILE A 1 97 ? -2.102 -10.492 -4.539 1 98.44 97 ILE A N 1
ATOM 799 C CA . ILE A 1 97 ? -1.701 -11.797 -5.043 1 98.44 97 ILE A CA 1
ATOM 800 C C . ILE A 1 97 ? -0.288 -11.719 -5.617 1 98.44 97 ILE A C 1
ATOM 802 O O . ILE A 1 97 ? 0.069 -10.742 -6.273 1 98.44 97 ILE A O 1
ATOM 806 N N . GLY A 1 98 ? 0.444 -12.727 -5.375 1 98.19 98 GLY A N 1
ATOM 807 C CA . GLY A 1 98 ? 1.707 -13 -6.039 1 98.19 98 GLY A CA 1
ATOM 808 C C . GLY A 1 98 ? 1.757 -14.383 -6.672 1 98.19 98 GLY A C 1
ATOM 809 O O . GLY A 1 98 ? 1.06 -15.297 -6.234 1 98.19 98 GLY A O 1
ATOM 810 N N . TYR A 1 99 ? 2.596 -14.508 -7.66 1 98.44 99 TYR A N 1
ATOM 811 C CA . TYR A 1 99 ? 2.668 -15.805 -8.32 1 98.44 99 TYR A CA 1
ATOM 812 C C . TYR A 1 99 ? 3.998 -15.977 -9.047 1 98.44 99 TYR A C 1
ATOM 814 O O . TYR A 1 99 ? 4.664 -14.984 -9.375 1 98.44 99 TYR A O 1
ATOM 822 N N . ALA A 1 100 ? 4.359 -17.203 -9.289 1 98.38 100 ALA A N 1
ATOM 823 C CA . ALA A 1 100 ? 5.52 -17.641 -10.062 1 98.38 100 ALA A CA 1
ATOM 824 C C . ALA A 1 100 ? 5.215 -18.922 -10.836 1 98.38 100 ALA A C 1
ATOM 826 O O . ALA A 1 100 ? 4.43 -19.75 -10.391 1 98.38 100 ALA A O 1
ATOM 827 N N . LEU A 1 101 ? 5.785 -19.016 -11.945 1 98.56 101 LEU A N 1
ATOM 828 C CA . LEU A 1 101 ? 5.512 -20.125 -12.859 1 98.56 101 LEU A CA 1
ATOM 829 C C . LEU A 1 101 ? 6.793 -20.594 -13.539 1 98.56 101 LEU A C 1
ATOM 831 O O . LEU A 1 101 ? 7.633 -19.781 -13.93 1 98.56 101 LEU A O 1
ATOM 835 N N . SER A 1 102 ? 6.879 -21.891 -13.734 1 98.56 102 SER A N 1
ATOM 836 C CA . SER A 1 102 ? 7.988 -22.453 -14.492 1 98.56 102 SER A CA 1
ATOM 837 C C . SER A 1 102 ? 8.094 -21.812 -15.875 1 98.56 102 SER A C 1
ATOM 839 O O . SER A 1 102 ? 7.082 -21.625 -16.547 1 98.56 102 SER A O 1
ATOM 841 N N . ARG A 1 103 ? 9.297 -21.578 -16.328 1 97.31 103 ARG A N 1
ATOM 842 C CA . ARG A 1 103 ? 9.531 -20.969 -17.641 1 97.31 103 ARG A CA 1
ATOM 843 C C . ARG A 1 103 ? 8.945 -21.812 -18.766 1 97.31 103 ARG A C 1
ATOM 845 O O . ARG A 1 103 ? 8.5 -21.281 -19.781 1 97.31 103 ARG A O 1
ATOM 852 N N . LYS A 1 104 ? 8.914 -23.078 -18.516 1 97.12 104 LYS A N 1
ATOM 853 C CA . LYS A 1 104 ? 8.398 -24 -19.531 1 97.12 104 LYS A CA 1
ATOM 854 C C . LYS A 1 104 ? 6.914 -23.766 -19.781 1 97.12 104 LYS A C 1
ATOM 856 O O . LYS A 1 104 ? 6.3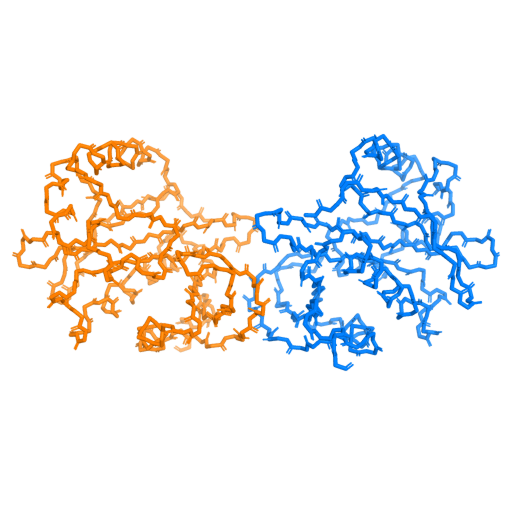79 -24.188 -20.812 1 97.12 104 LYS A O 1
ATOM 861 N N . CYS A 1 105 ? 6.297 -23.125 -18.875 1 97.94 105 CYS A N 1
ATOM 862 C CA . CYS A 1 105 ? 4.855 -22.938 -18.953 1 97.94 105 CYS A CA 1
ATOM 863 C C . CYS A 1 105 ? 4.516 -21.516 -19.375 1 97.94 105 CYS A C 1
ATOM 865 O O . CYS A 1 105 ? 3.342 -21.172 -19.516 1 97.94 105 CYS A O 1
ATOM 867 N N . TRP A 1 106 ? 5.5 -20.625 -19.594 1 97.06 106 TRP A N 1
ATOM 868 C CA . TRP A 1 106 ? 5.25 -19.234 -19.953 1 97.06 106 TRP A CA 1
ATOM 869 C C . TRP A 1 106 ? 4.602 -19.141 -21.328 1 97.06 106 TRP A C 1
ATOM 871 O O . TRP A 1 106 ? 4.891 -19.938 -22.219 1 97.06 106 TRP A O 1
ATOM 881 N N . GLY A 1 107 ? 3.77 -18.156 -21.406 1 96.62 107 GLY A N 1
ATOM 882 C CA . GLY A 1 107 ? 3.205 -17.844 -22.703 1 96.62 107 GLY A CA 1
ATOM 883 C C . GLY A 1 107 ? 2.121 -18.828 -23.141 1 96.62 107 GLY A C 1
ATOM 884 O O . GLY A 1 107 ? 1.746 -18.859 -24.312 1 96.62 107 GLY A O 1
ATOM 885 N N . LYS A 1 108 ? 1.631 -19.625 -22.203 1 97.69 108 LYS A N 1
ATOM 886 C CA . LYS A 1 108 ? 0.66 -20.656 -22.547 1 97.69 108 LYS A CA 1
ATOM 887 C C . LYS A 1 108 ? -0.677 -20.406 -21.859 1 97.69 108 LYS A C 1
ATOM 889 O O . LYS A 1 108 ? -1.542 -21.281 -21.828 1 97.69 108 LYS A O 1
ATOM 894 N N . GLY A 1 109 ? -0.824 -19.312 -21.156 1 98.25 109 GLY A N 1
ATOM 895 C CA . GLY A 1 109 ? -2.072 -18.938 -20.516 1 98.25 109 GLY A CA 1
ATOM 896 C C . GLY A 1 109 ? -2.285 -19.656 -19.188 1 98.25 109 GLY A C 1
ATOM 897 O O . GLY A 1 109 ? -3.373 -19.578 -18.609 1 98.25 109 GLY A O 1
ATOM 898 N N . ILE A 1 110 ? -1.248 -20.328 -18.75 1 98.62 110 ILE A N 1
ATOM 899 C CA . ILE A 1 110 ? -1.366 -21.156 -17.547 1 98.62 110 ILE A CA 1
ATOM 900 C C . ILE A 1 110 ? -1.585 -20.25 -16.328 1 98.62 110 ILE A C 1
ATOM 902 O O . ILE A 1 110 ? -2.52 -20.469 -15.555 1 98.62 110 ILE A O 1
ATOM 906 N N . MET A 1 111 ? -0.796 -19.266 -16.156 1 98.75 111 MET A N 1
ATOM 907 C CA . MET A 1 111 ? -0.934 -18.406 -14.984 1 98.75 111 MET A CA 1
ATOM 908 C C . MET A 1 111 ? -2.225 -17.594 -15.055 1 98.75 111 MET A C 1
ATOM 910 O O . MET A 1 111 ? -2.861 -17.344 -14.031 1 98.75 111 MET A O 1
ATOM 914 N N . THR A 1 112 ? -2.609 -17.141 -16.281 1 98.81 112 THR A N 1
ATOM 915 C CA . THR A 1 112 ? -3.881 -16.438 -16.438 1 98.81 112 THR A CA 1
ATOM 916 C C . THR A 1 112 ? -5.035 -17.297 -15.922 1 98.81 112 THR A C 1
ATOM 918 O O . THR A 1 112 ? -5.883 -16.812 -15.164 1 98.81 112 THR A O 1
ATOM 921 N N . GLU A 1 113 ? -5.02 -18.547 -16.328 1 98.88 113 GLU A N 1
ATOM 922 C CA . GLU A 1 113 ? -6.039 -19.5 -15.891 1 98.88 113 GLU A CA 1
ATOM 923 C C . GLU A 1 113 ? -6.051 -19.641 -14.375 1 98.88 113 GLU A C 1
ATOM 925 O O . GLU A 1 113 ? -7.113 -19.625 -13.75 1 98.88 113 GLU A O 1
ATOM 930 N N . ALA A 1 114 ? -4.918 -19.734 -13.742 1 98.88 114 ALA A N 1
ATOM 931 C CA . ALA A 1 114 ? -4.797 -19.844 -12.289 1 98.88 114 ALA A CA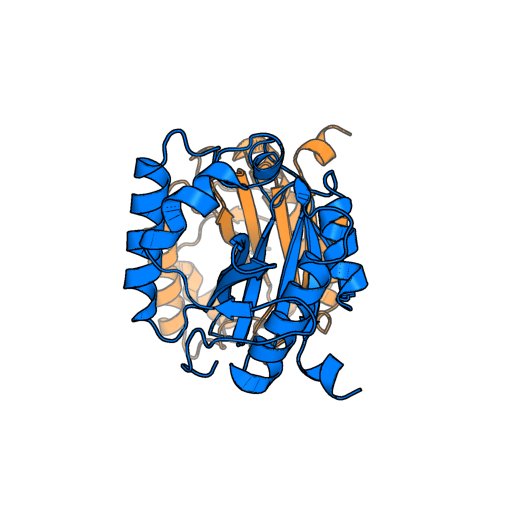 1
ATOM 932 C C . ALA A 1 114 ? -5.289 -18.562 -11.602 1 98.88 114 ALA A C 1
ATOM 934 O O . ALA A 1 114 ? -6.039 -18.641 -10.625 1 98.88 114 ALA A O 1
ATOM 935 N N . LEU A 1 115 ? -4.871 -17.422 -12.109 1 98.88 115 LEU A N 1
ATOM 936 C CA . LEU A 1 115 ? -5.215 -16.141 -11.508 1 98.88 115 LEU A CA 1
ATOM 937 C C . LEU A 1 115 ? -6.723 -15.898 -11.547 1 98.88 115 LEU A C 1
ATOM 939 O O . LEU A 1 115 ? -7.305 -15.43 -10.57 1 98.88 115 LEU A O 1
ATOM 943 N N . ILE A 1 116 ? -7.359 -16.25 -12.648 1 98.75 116 ILE A N 1
ATOM 944 C CA . ILE A 1 116 ? -8.805 -16.109 -12.758 1 98.75 116 ILE A CA 1
ATOM 945 C C . ILE A 1 116 ? -9.492 -16.969 -11.695 1 98.75 116 ILE A C 1
ATOM 947 O O . ILE A 1 116 ? -10.359 -16.484 -10.969 1 98.75 116 ILE A O 1
ATOM 951 N N . ALA A 1 117 ? -9.062 -18.203 -11.586 1 98.81 117 ALA A N 1
ATOM 952 C CA . ALA A 1 117 ? -9.688 -19.141 -10.664 1 98.81 117 ALA A CA 1
ATOM 953 C C . ALA A 1 117 ? -9.508 -18.703 -9.211 1 98.81 117 ALA A C 1
ATOM 955 O O . ALA A 1 117 ? -10.461 -18.703 -8.43 1 98.81 117 ALA A O 1
ATOM 956 N N . VAL A 1 118 ? -8.328 -18.312 -8.859 1 98.81 118 VAL A N 1
ATOM 957 C CA . VAL A 1 118 ? -8.016 -17.906 -7.492 1 98.81 118 VAL A CA 1
ATOM 958 C C . VAL A 1 118 ? -8.742 -16.609 -7.152 1 98.81 118 VAL A C 1
ATOM 960 O O . VAL A 1 118 ? -9.297 -16.469 -6.062 1 98.81 118 VAL A O 1
ATOM 963 N N . SER A 1 119 ? -8.75 -15.664 -8.086 1 98.56 119 SER A N 1
ATOM 964 C CA . SER A 1 119 ? -9.453 -14.414 -7.852 1 98.56 119 SER A CA 1
ATOM 965 C C . SER A 1 119 ? -10.938 -14.648 -7.586 1 98.56 119 SER A C 1
ATOM 967 O O . SER A 1 119 ? -11.516 -14.055 -6.676 1 98.56 119 SER A O 1
ATOM 969 N N . ARG A 1 120 ? -11.516 -15.516 -8.375 1 98.06 120 ARG A N 1
ATOM 970 C CA . ARG A 1 120 ? -12.922 -15.844 -8.188 1 98.06 120 ARG A CA 1
ATOM 971 C C . ARG A 1 120 ? -13.156 -16.484 -6.828 1 98.06 120 ARG A C 1
ATOM 973 O O . ARG A 1 120 ? -14.109 -16.141 -6.125 1 98.06 120 ARG A O 1
ATOM 980 N N . TYR A 1 121 ? -12.305 -17.422 -6.488 1 98.38 121 TYR A N 1
ATOM 981 C CA . TYR A 1 121 ? -12.406 -18.078 -5.188 1 98.38 121 TYR A CA 1
ATOM 982 C C . TYR A 1 121 ? -12.344 -17.062 -4.055 1 98.38 121 TYR A C 1
ATOM 984 O O . TYR A 1 121 ? -13.164 -17.094 -3.137 1 98.38 121 TYR A O 1
ATOM 992 N N . LEU A 1 122 ? -11.391 -16.156 -4.105 1 98.44 122 LEU A N 1
ATOM 993 C CA . LEU A 1 122 ? -11.164 -15.164 -3.057 1 98.44 122 LEU A CA 1
ATOM 994 C C . LEU A 1 122 ? -12.344 -14.195 -2.965 1 98.44 122 LEU A C 1
ATOM 996 O O . LEU A 1 122 ? -12.773 -13.836 -1.867 1 98.44 122 LEU A O 1
ATOM 1000 N N . LEU A 1 123 ? -12.914 -13.82 -4.105 1 98.12 123 LEU A N 1
ATOM 1001 C CA . LEU A 1 123 ? -13.992 -12.828 -4.137 1 98.12 123 LEU A CA 1
ATOM 1002 C C . LEU A 1 123 ? -15.336 -13.469 -3.814 1 98.12 123 LEU A C 1
ATOM 1004 O O . LEU A 1 123 ? -16.156 -12.883 -3.105 1 98.12 123 LEU A O 1
ATOM 1008 N N . GLU A 1 124 ? -15.523 -14.664 -4.297 1 97.44 124 GLU A N 1
ATOM 1009 C CA . GLU A 1 124 ? -16.844 -15.266 -4.203 1 97.44 124 GLU A CA 1
ATOM 1010 C C . GLU A 1 124 ? -16.969 -16.141 -2.967 1 97.44 124 GLU A C 1
ATOM 1012 O O . GLU A 1 124 ? -18.047 -16.266 -2.387 1 97.44 124 GLU A O 1
ATOM 1017 N N . GLU A 1 125 ? -15.93 -16.797 -2.605 1 97 125 GLU A N 1
ATOM 1018 C CA . GLU A 1 125 ? -16.016 -17.766 -1.522 1 97 125 GLU A CA 1
ATOM 1019 C C . GLU A 1 125 ? -15.328 -17.25 -0.26 1 97 125 GLU A C 1
ATOM 1021 O O . GLU A 1 125 ? -15.898 -17.312 0.832 1 97 125 GLU A O 1
ATOM 1026 N N . ALA A 1 126 ? -14.18 -16.641 -0.368 1 97.38 126 ALA A N 1
ATOM 1027 C CA . ALA A 1 126 ? -13.383 -16.25 0.794 1 97.38 126 ALA A CA 1
ATOM 1028 C C . ALA A 1 126 ? -13.82 -14.883 1.319 1 97.38 126 ALA A C 1
ATOM 1030 O O . ALA A 1 126 ? -13.312 -14.414 2.342 1 97.38 126 ALA A O 1
ATOM 1031 N N . GLY A 1 127 ? -14.656 -14.188 0.647 1 96.69 127 GLY A N 1
ATOM 1032 C CA . GLY A 1 127 ? -15.266 -12.977 1.17 1 96.69 127 GLY A CA 1
ATOM 1033 C C . GLY A 1 127 ? -14.406 -11.742 0.958 1 96.69 127 GLY A C 1
ATOM 1034 O O . GLY A 1 127 ? -14.586 -10.734 1.639 1 96.69 127 GLY A O 1
ATOM 1035 N N . CYS A 1 128 ? -13.492 -11.836 0.103 1 97.81 128 CYS A N 1
ATOM 1036 C CA . CYS A 1 128 ? -12.68 -10.664 -0.212 1 97.81 128 CYS A CA 1
ATOM 1037 C C . CYS A 1 128 ? -13.5 -9.625 -0.962 1 97.81 128 CYS A C 1
ATOM 1039 O O . CYS A 1 128 ? -14.375 -9.969 -1.762 1 97.81 128 CYS A O 1
ATOM 1041 N N . ASN A 1 129 ? -13.18 -8.359 -0.685 1 98.31 129 ASN A N 1
ATOM 1042 C CA . ASN A 1 129 ? -13.773 -7.242 -1.408 1 98.31 129 ASN A CA 1
ATOM 1043 C C . ASN A 1 129 ? -12.875 -6.77 -2.549 1 98.31 129 ASN A C 1
ATOM 1045 O O . ASN A 1 129 ? -13.359 -6.199 -3.529 1 98.31 129 ASN A O 1
ATOM 1049 N N . ARG A 1 130 ? -11.625 -6.957 -2.389 1 98.69 130 ARG A N 1
ATOM 1050 C CA . ARG A 1 130 ? -10.641 -6.48 -3.348 1 98.69 130 ARG A CA 1
ATOM 1051 C C . ARG A 1 130 ? -9.492 -7.477 -3.496 1 98.69 130 ARG A C 1
ATOM 1053 O O . ARG A 1 130 ? -8.93 -7.93 -2.502 1 98.69 130 ARG A O 1
ATOM 1060 N N . VAL A 1 131 ? -9.219 -7.895 -4.691 1 98.75 131 VAL A N 1
ATOM 1061 C CA . VAL A 1 131 ? -8.047 -8.688 -5.059 1 98.75 131 VAL A CA 1
ATOM 1062 C C . VAL A 1 131 ? -7.16 -7.883 -6.012 1 98.75 131 VAL A C 1
ATOM 1064 O O . VAL A 1 131 ? -7.613 -7.441 -7.066 1 98.75 131 VAL A O 1
ATOM 1067 N N . CYS A 1 132 ? -5.945 -7.648 -5.582 1 98.81 132 CYS A N 1
ATOM 1068 C CA . CYS A 1 132 ? -5.039 -6.902 -6.445 1 98.81 132 CYS A CA 1
ATOM 1069 C C . CYS A 1 132 ? -3.762 -7.691 -6.707 1 98.81 132 CYS A C 1
ATOM 1071 O O . CYS A 1 132 ? -3.488 -8.68 -6.027 1 98.81 132 CYS A O 1
ATOM 1073 N N . ALA A 1 133 ? -3.098 -7.332 -7.703 1 98.56 133 ALA A N 1
ATOM 1074 C CA . ALA A 1 133 ? -1.742 -7.758 -8.047 1 98.56 133 ALA A CA 1
ATOM 1075 C C . ALA A 1 133 ? -0.946 -6.605 -8.656 1 98.56 133 ALA A C 1
ATOM 1077 O O . ALA A 1 133 ? -1.525 -5.656 -9.188 1 98.56 133 ALA A O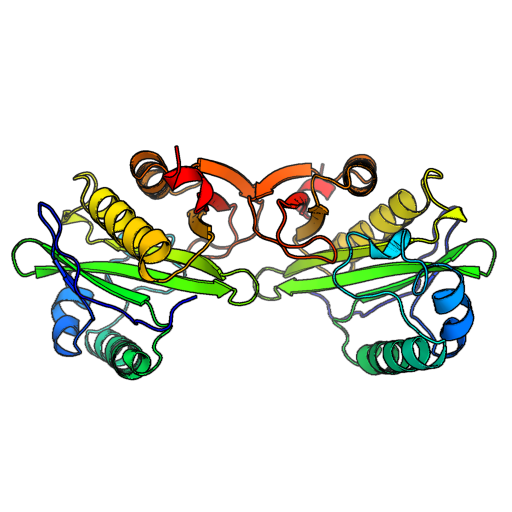 1
ATOM 1078 N N . ARG A 1 134 ? 0.295 -6.73 -8.492 1 98.56 134 ARG A N 1
ATOM 1079 C CA . ARG A 1 134 ? 1.169 -5.719 -9.07 1 98.56 134 ARG A CA 1
ATOM 1080 C C . ARG A 1 134 ? 2.4 -6.355 -9.703 1 98.56 134 ARG A C 1
ATOM 1082 O O . ARG A 1 134 ? 2.732 -7.508 -9.406 1 98.56 134 ARG A O 1
ATOM 1089 N N . HIS A 1 135 ? 3.02 -5.648 -10.594 1 98.25 135 HIS A N 1
ATOM 1090 C CA . HIS A 1 135 ? 4.234 -6.125 -11.242 1 98.25 135 HIS A CA 1
ATOM 1091 C C . HIS A 1 135 ? 5.199 -4.98 -11.523 1 98.25 135 HIS A C 1
ATOM 1093 O O . HIS A 1 135 ? 4.781 -3.824 -11.633 1 98.25 135 HIS A O 1
ATOM 1099 N N . ASP A 1 136 ? 6.48 -5.32 -11.547 1 98.38 136 ASP A N 1
ATOM 1100 C CA . ASP A 1 136 ? 7.484 -4.402 -12.086 1 98.38 136 ASP A CA 1
ATOM 1101 C C . ASP A 1 136 ? 7.141 -3.986 -13.516 1 98.38 136 ASP A C 1
ATOM 1103 O O . ASP A 1 136 ? 6.852 -4.836 -14.359 1 98.38 136 ASP A O 1
ATOM 1107 N N . VAL A 1 137 ? 7.18 -2.709 -13.75 1 98.06 137 VAL A N 1
ATOM 1108 C CA . VAL A 1 137 ? 6.82 -2.225 -15.078 1 98.06 137 VAL A CA 1
ATOM 1109 C C . VAL A 1 137 ? 7.781 -2.803 -16.109 1 98.06 137 VAL A C 1
ATOM 1111 O O . VAL A 1 137 ? 7.445 -2.898 -17.297 1 98.06 137 VAL A O 1
ATOM 1114 N N . ASN A 1 138 ? 8.906 -3.229 -15.703 1 97.31 138 ASN A N 1
ATOM 1115 C CA . ASN A 1 138 ? 9.906 -3.812 -16.594 1 97.31 138 ASN A CA 1
ATOM 1116 C C . ASN A 1 138 ? 9.641 -5.297 -16.828 1 97.31 138 ASN A C 1
ATOM 1118 O O . ASN A 1 138 ? 10.391 -5.957 -17.547 1 97.31 138 ASN A O 1
ATOM 1122 N N . ASN A 1 139 ? 8.633 -5.828 -16.219 1 95.25 139 ASN A N 1
ATOM 1123 C CA . ASN A 1 139 ? 8.156 -7.188 -16.469 1 95.25 139 ASN A CA 1
ATOM 1124 C C . ASN A 1 139 ? 6.77 -7.191 -17.094 1 95.25 139 ASN A C 1
ATOM 1126 O O . ASN A 1 139 ? 5.809 -7.664 -16.484 1 95.25 139 ASN A O 1
ATOM 1130 N N . PRO A 1 140 ? 6.652 -6.801 -18.281 1 93.5 140 PRO A N 1
ATOM 1131 C CA . PRO A 1 140 ? 5.336 -6.656 -18.906 1 93.5 140 PRO A CA 1
ATOM 1132 C C . PRO A 1 140 ? 4.598 -7.984 -19.047 1 93.5 140 PRO A C 1
ATOM 1134 O O . PRO A 1 140 ? 3.365 -8 -19.125 1 93.5 140 PRO A O 1
ATOM 1137 N N . ALA A 1 141 ? 5.297 -9.078 -19.078 1 93.31 141 ALA A N 1
ATOM 1138 C CA . ALA A 1 141 ? 4.656 -10.391 -19.156 1 93.31 141 ALA A CA 1
ATOM 1139 C C . ALA A 1 141 ? 3.713 -10.617 -17.984 1 93.31 141 ALA A C 1
ATOM 1141 O O . ALA A 1 141 ? 2.598 -11.109 -18.156 1 93.31 141 ALA A O 1
ATOM 1142 N N . SER A 1 142 ? 4.156 -10.273 -16.812 1 94.44 142 SER A N 1
ATOM 1143 C CA . SER A 1 142 ? 3.301 -10.398 -15.641 1 94.44 142 SER A CA 1
ATOM 1144 C C . SER A 1 142 ? 2.064 -9.516 -15.766 1 94.44 142 SER A C 1
ATOM 1146 O O . SER A 1 142 ? 0.972 -9.906 -15.344 1 94.44 142 SER A O 1
ATOM 1148 N N . GLY A 1 143 ? 2.227 -8.336 -16.281 1 95.38 143 GLY A N 1
ATOM 1149 C CA . GLY A 1 143 ? 1.106 -7.438 -16.516 1 95.38 143 GLY A CA 1
ATOM 1150 C C . GLY A 1 143 ? 0.079 -8.008 -17.484 1 95.38 143 GLY A C 1
ATOM 1151 O O . GLY A 1 143 ? -1.126 -7.852 -17.281 1 95.38 143 GLY A O 1
ATOM 1152 N N . LYS A 1 144 ? 0.557 -8.641 -18.531 1 97.38 144 LYS A N 1
ATOM 1153 C CA . LYS A 1 144 ? -0.344 -9.258 -19.5 1 97.38 144 LYS A CA 1
ATOM 1154 C C . LYS A 1 144 ? -1.222 -10.32 -18.828 1 97.38 144 LYS A C 1
ATOM 1156 O O . LYS A 1 144 ? -2.398 -10.453 -19.172 1 97.38 144 LYS A O 1
ATOM 1161 N N . VAL A 1 145 ? -0.663 -11.047 -17.906 1 98.38 145 VAL A N 1
ATOM 1162 C CA . VAL A 1 145 ? -1.418 -12.039 -17.141 1 98.38 145 VAL A CA 1
ATOM 1163 C C . VAL A 1 145 ? -2.58 -11.367 -16.422 1 98.38 145 VAL A C 1
ATOM 1165 O O . VAL A 1 145 ? -3.723 -11.82 -16.5 1 98.38 145 VAL A O 1
ATOM 1168 N N . MET A 1 146 ? -2.312 -10.258 -15.727 1 98.5 146 MET A N 1
ATOM 1169 C CA . MET A 1 146 ? -3.307 -9.539 -14.938 1 98.5 146 MET A CA 1
ATOM 1170 C C . MET A 1 146 ? -4.406 -8.977 -15.836 1 98.5 146 MET A C 1
ATOM 1172 O O . MET A 1 146 ? -5.59 -9.094 -15.516 1 98.5 146 MET A O 1
ATOM 1176 N N . GLN A 1 147 ? -3.957 -8.422 -16.922 1 98.06 147 GLN A N 1
ATOM 1177 C CA . GLN A 1 147 ? -4.91 -7.879 -17.875 1 98.06 147 GLN A CA 1
ATOM 1178 C C . GLN A 1 147 ? -5.805 -8.977 -18.438 1 98.06 147 GLN A C 1
ATOM 1180 O O . GLN A 1 147 ? -7.027 -8.836 -18.469 1 98.06 147 GLN A O 1
ATOM 1185 N N . LYS A 1 148 ? -5.195 -10.062 -18.891 1 98.38 148 LYS A N 1
ATOM 1186 C CA . LYS A 1 148 ? -5.934 -11.172 -19.5 1 98.38 148 LYS A CA 1
ATOM 1187 C C . LYS A 1 148 ? -6.844 -11.844 -18.469 1 98.38 148 LYS A C 1
ATOM 1189 O O . LYS A 1 148 ? -7.844 -12.469 -18.828 1 98.38 148 LYS A O 1
ATOM 1194 N N . ALA A 1 149 ? -6.496 -11.734 -17.234 1 98.19 149 ALA A N 1
ATOM 1195 C CA . ALA A 1 149 ? -7.312 -12.312 -16.172 1 98.19 149 ALA A CA 1
ATOM 1196 C C . ALA A 1 149 ? -8.508 -11.422 -15.852 1 98.19 149 ALA A C 1
ATOM 1198 O O . ALA A 1 149 ? -9.312 -11.742 -14.977 1 98.19 149 ALA A O 1
ATOM 1199 N N . GLY A 1 150 ? -8.609 -10.25 -16.516 1 97.75 150 GLY A N 1
ATOM 1200 C CA . GLY A 1 150 ? -9.766 -9.383 -16.359 1 97.75 150 GLY A CA 1
ATOM 1201 C C . GLY A 1 150 ? -9.578 -8.336 -15.281 1 97.75 150 GLY A C 1
ATOM 1202 O O . GLY A 1 150 ? -10.539 -7.672 -14.883 1 97.75 150 GLY A O 1
ATOM 1203 N N . MET A 1 151 ? -8.406 -8.164 -14.789 1 98.44 151 MET A N 1
ATOM 1204 C CA . MET A 1 151 ? -8.164 -7.145 -13.773 1 98.44 151 MET A CA 1
ATOM 1205 C C . MET A 1 151 ? -8.07 -5.758 -14.398 1 98.44 151 MET A C 1
ATOM 1207 O O . MET A 1 151 ? -7.672 -5.621 -15.555 1 98.44 151 MET A O 1
ATOM 1211 N N . THR A 1 152 ? -8.367 -4.754 -13.656 1 98.44 152 THR A N 1
ATOM 1212 C CA . THR A 1 152 ? -8.352 -3.365 -14.109 1 98.44 152 THR A CA 1
ATOM 1213 C C . THR A 1 152 ? -7.047 -2.682 -13.719 1 98.44 152 THR A C 1
ATOM 1215 O O . THR A 1 152 ? -6.625 -2.746 -12.562 1 98.44 152 THR A O 1
ATOM 1218 N N . TYR A 1 153 ? -6.434 -2.105 -14.703 1 98.62 153 TYR A N 1
ATOM 1219 C CA . TYR A 1 153 ? -5.254 -1.29 -14.438 1 98.62 153 TYR A CA 1
ATOM 1220 C C . TYR A 1 153 ? -5.621 -0.055 -13.617 1 98.62 153 TYR A C 1
ATOM 1222 O O . TYR A 1 153 ? -6.539 0.686 -13.984 1 98.62 153 TYR A O 1
ATOM 1230 N N . GLU A 1 154 ? -4.867 0.173 -12.531 1 98.81 154 GLU A N 1
ATOM 1231 C CA . GLU A 1 154 ? -5.262 1.254 -11.633 1 98.81 154 GLU A CA 1
ATOM 1232 C C . GLU A 1 154 ? -4.227 2.373 -11.625 1 98.81 154 GLU A C 1
ATOM 1234 O O . GLU A 1 154 ? -4.492 3.469 -11.125 1 98.81 154 GLU A O 1
ATOM 1239 N N . GLY A 1 155 ? -3.055 2.076 -12.094 1 98.62 155 GLY A N 1
ATOM 1240 C CA . GLY A 1 155 ? -1.983 3.059 -12.156 1 98.62 155 GLY A CA 1
ATOM 1241 C C . GLY A 1 155 ? -0.624 2.479 -11.812 1 98.62 155 GLY A C 1
ATOM 1242 O O . GLY A 1 155 ? -0.521 1.319 -11.406 1 98.62 155 GLY A O 1
ATOM 1243 N N . THR A 1 156 ? 0.396 3.26 -12.102 1 98.81 156 THR A N 1
ATOM 1244 C CA . THR A 1 156 ? 1.777 2.912 -11.781 1 98.81 156 THR A CA 1
ATOM 1245 C C . THR A 1 156 ? 2.311 3.789 -10.656 1 98.81 156 THR A C 1
ATOM 1247 O O . THR A 1 156 ? 2.348 5.016 -10.773 1 98.81 156 THR A O 1
ATOM 1250 N N . LEU A 1 157 ? 2.592 3.186 -9.547 1 98.75 157 LEU A N 1
ATOM 1251 C CA . LEU A 1 157 ? 3.203 3.898 -8.43 1 98.75 157 LEU A CA 1
ATOM 1252 C C . LEU A 1 157 ? 4.723 3.873 -8.539 1 98.75 157 LEU A C 1
ATOM 1254 O O . LEU A 1 157 ? 5.328 2.801 -8.609 1 98.75 157 LEU A O 1
ATOM 1258 N N . ARG A 1 158 ? 5.32 5.02 -8.539 1 98.62 158 ARG A N 1
ATOM 1259 C CA . ARG A 1 158 ? 6.742 5.18 -8.836 1 98.62 158 ARG A CA 1
ATOM 1260 C C . ARG A 1 158 ? 7.598 4.773 -7.645 1 98.62 158 ARG A C 1
ATOM 1262 O O . ARG A 1 158 ? 7.348 5.207 -6.516 1 98.62 158 ARG A O 1
ATOM 1269 N N . GLN A 1 159 ? 8.562 3.871 -7.922 1 98.56 159 GLN A N 1
ATOM 1270 C CA . GLN A 1 159 ? 9.602 3.457 -6.977 1 98.56 159 GLN A CA 1
ATOM 1271 C C . GLN A 1 159 ? 8.984 3.012 -5.652 1 98.56 159 GLN A C 1
ATOM 1273 O O . GLN A 1 159 ? 9.5 3.334 -4.582 1 98.56 159 GLN A O 1
ATOM 1278 N N . ILE A 1 160 ? 7.855 2.293 -5.734 1 98.12 160 ILE A N 1
ATOM 1279 C CA . ILE A 1 160 ? 7.102 1.863 -4.559 1 98.12 160 ILE A CA 1
ATOM 1280 C C . ILE A 1 160 ? 7.512 0.444 -4.176 1 98.12 160 ILE A C 1
ATOM 1282 O O . ILE A 1 160 ? 7.168 -0.036 -3.092 1 98.12 160 ILE A O 1
ATOM 1286 N N . GLY A 1 161 ? 8.188 -0.227 -5.012 1 97.31 161 GLY A N 1
ATOM 1287 C CA . GLY A 1 161 ? 8.57 -1.607 -4.758 1 97.31 161 GLY A CA 1
ATOM 1288 C C . GLY A 1 161 ? 10.07 -1.83 -4.781 1 97.31 161 GLY A C 1
ATOM 1289 O O . GLY A 1 161 ? 10.828 -0.932 -5.148 1 97.31 161 GLY A O 1
ATOM 1290 N N . LYS A 1 162 ? 10.469 -3.002 -4.328 1 97.88 162 LYS A N 1
ATOM 1291 C CA . LYS A 1 162 ? 11.844 -3.492 -4.418 1 97.88 162 LYS A CA 1
ATOM 1292 C C . LYS A 1 162 ? 11.875 -4.988 -4.719 1 97.88 162 LYS A C 1
ATOM 1294 O O . LYS A 1 162 ? 11.141 -5.766 -4.102 1 97.88 162 LYS A O 1
ATOM 1299 N N . ASN A 1 163 ? 12.57 -5.34 -5.68 1 97.75 163 ASN A N 1
ATOM 1300 C CA . ASN A 1 163 ? 12.742 -6.746 -6.023 1 97.75 163 ASN A CA 1
ATOM 1301 C C . ASN A 1 163 ? 14.203 -7.07 -6.34 1 97.75 163 ASN A C 1
ATOM 1303 O O . ASN A 1 163 ? 15.109 -6.359 -5.902 1 97.75 163 ASN A O 1
ATOM 1307 N N . ASN A 1 164 ? 14.477 -8.203 -6.992 1 97.94 164 ASN A N 1
ATOM 1308 C CA . ASN A 1 164 ? 15.852 -8.641 -7.23 1 97.94 164 ASN A CA 1
ATOM 1309 C C . ASN A 1 164 ? 16.562 -7.727 -8.227 1 97.94 164 ASN A C 1
ATOM 1311 O O . ASN A 1 164 ? 17.766 -7.875 -8.461 1 97.94 164 ASN A O 1
ATOM 1315 N N . GLN A 1 165 ? 15.875 -6.734 -8.758 1 97.31 165 GLN A N 1
ATOM 1316 C CA . GLN A 1 165 ? 16.453 -5.758 -9.672 1 97.31 165 GLN A CA 1
ATOM 1317 C C . GLN A 1 165 ? 16.609 -4.395 -9 1 97.31 165 GLN A C 1
ATOM 1319 O O . GLN A 1 165 ? 17.094 -3.443 -9.617 1 97.31 165 GLN A O 1
ATOM 1324 N N . GLY A 1 166 ? 16.25 -4.301 -7.742 1 97.62 166 GLY A N 1
ATOM 1325 C CA . GLY A 1 166 ? 16.328 -3.039 -7.023 1 97.62 166 GLY A CA 1
ATOM 1326 C C . GLY A 1 166 ? 14.977 -2.354 -6.879 1 97.62 166 GLY A C 1
ATOM 1327 O O . GLY A 1 166 ? 13.938 -2.996 -6.984 1 97.62 166 GLY A O 1
ATOM 1328 N N . ILE A 1 167 ? 15.016 -1.109 -6.543 1 98.06 167 ILE A N 1
ATOM 1329 C CA . ILE A 1 167 ? 13.805 -0.302 -6.406 1 98.06 167 ILE A CA 1
ATOM 1330 C C . ILE A 1 167 ? 13.148 -0.122 -7.773 1 98.06 167 ILE A C 1
ATOM 1332 O O . ILE A 1 167 ? 13.828 0.116 -8.773 1 98.06 167 ILE A O 1
ATOM 1336 N N . CYS A 1 168 ? 11.82 -0.253 -7.773 1 98.25 168 CYS A N 1
ATOM 1337 C CA . CYS A 1 168 ? 11.18 -0.267 -9.078 1 98.25 168 CYS A CA 1
ATOM 1338 C C . CYS A 1 168 ? 9.781 0.34 -9.008 1 98.25 168 CYS A C 1
ATOM 1340 O O . CYS A 1 168 ? 9.195 0.432 -7.926 1 98.25 168 CYS A O 1
ATOM 1342 N N . ASP A 1 169 ? 9.359 0.796 -10.188 1 98.5 169 ASP A N 1
ATOM 1343 C CA . ASP A 1 169 ? 7.965 1.197 -10.359 1 98.5 169 ASP A CA 1
ATOM 1344 C C . ASP A 1 169 ? 7.047 -0.021 -10.445 1 98.5 169 ASP A C 1
ATOM 1346 O O . ASP A 1 169 ? 7.395 -1.023 -11.07 1 98.5 169 ASP A O 1
ATOM 1350 N N . MET A 1 170 ? 5.891 0.084 -9.805 1 98.5 170 MET A N 1
ATOM 1351 C CA . MET A 1 170 ? 4.953 -1.033 -9.82 1 98.5 170 MET A CA 1
ATOM 1352 C C . MET A 1 170 ? 3.637 -0.628 -10.477 1 98.5 170 MET A C 1
ATOM 1354 O O . MET A 1 170 ? 3.055 0.401 -10.133 1 98.5 170 MET A O 1
ATOM 1358 N N . ALA A 1 171 ? 3.176 -1.38 -11.438 1 98.81 171 ALA A N 1
ATOM 1359 C CA . ALA A 1 171 ? 1.843 -1.24 -12.016 1 98.81 171 ALA A CA 1
ATOM 1360 C C . ALA A 1 171 ? 0.815 -2.049 -11.234 1 98.81 171 ALA A C 1
ATOM 1362 O O . ALA A 1 171 ? 1.021 -3.234 -10.969 1 98.81 171 ALA A O 1
ATOM 1363 N N . TYR A 1 172 ? -0.272 -1.421 -10.898 1 98.81 172 TYR A N 1
ATOM 1364 C CA . TYR A 1 172 ? -1.292 -2.043 -10.062 1 98.81 172 TYR A CA 1
ATOM 1365 C C . TYR A 1 172 ? -2.514 -2.432 -10.883 1 98.81 172 TYR A C 1
ATOM 1367 O O . TYR A 1 172 ? -2.953 -1.671 -11.75 1 98.81 172 TYR A O 1
ATOM 1375 N N . TYR A 1 173 ? -2.996 -3.58 -10.633 1 98.81 173 TYR A N 1
ATOM 1376 C CA . TYR A 1 173 ? -4.238 -4.117 -11.18 1 98.81 173 TYR A CA 1
ATOM 1377 C C . TYR A 1 173 ? -5.117 -4.688 -10.078 1 98.81 173 TYR A C 1
ATOM 1379 O O . TYR A 1 173 ? -4.617 -5.203 -9.078 1 98.81 173 TYR A O 1
ATOM 1387 N N . SER A 1 174 ? -6.434 -4.582 -10.289 1 98.75 174 SER A N 1
ATOM 1388 C CA . SER A 1 174 ? -7.297 -5.168 -9.273 1 98.75 174 SER A CA 1
ATOM 1389 C C . SER A 1 174 ? -8.609 -5.656 -9.875 1 98.75 174 SER A C 1
ATOM 1391 O O . SER A 1 174 ? -8.945 -5.312 -11.008 1 98.75 174 SER A O 1
ATOM 1393 N N . ILE A 1 175 ? -9.266 -6.492 -9.164 1 98.38 175 ILE A N 1
ATOM 1394 C CA . ILE A 1 175 ? -10.68 -6.824 -9.312 1 98.38 175 ILE A CA 1
ATOM 1395 C C . ILE A 1 175 ? -11.383 -6.703 -7.965 1 98.38 175 ILE A C 1
ATOM 1397 O O . ILE A 1 175 ? -10.875 -7.191 -6.949 1 98.38 175 ILE A O 1
ATOM 1401 N N . ILE A 1 176 ? -12.453 -5.965 -7.938 1 98.38 176 ILE A N 1
ATOM 1402 C CA . ILE A 1 176 ? -13.211 -5.801 -6.699 1 98.38 176 ILE A CA 1
ATOM 1403 C C . ILE A 1 176 ? -14.539 -6.547 -6.809 1 98.38 176 ILE A C 1
ATOM 1405 O O . ILE A 1 176 ? -14.984 -6.887 -7.91 1 98.38 176 ILE A O 1
ATOM 1409 N N . LYS A 1 177 ? -15.148 -6.824 -5.746 1 96.62 177 LYS A N 1
ATOM 1410 C CA . LYS A 1 177 ? -16.391 -7.594 -5.691 1 96.62 177 LYS A CA 1
ATOM 1411 C C . LYS A 1 177 ? -17.453 -6.984 -6.598 1 96.62 177 LYS A C 1
ATOM 1413 O O . LYS A 1 177 ? -18.203 -7.707 -7.262 1 96.62 177 LYS A O 1
ATOM 1418 N N . ALA A 1 178 ? -17.516 -5.684 -6.719 1 94.88 178 ALA A N 1
ATOM 1419 C CA . ALA A 1 178 ? -18.5 -4.965 -7.516 1 94.88 178 ALA A CA 1
ATOM 1420 C C . ALA A 1 178 ? -18.344 -5.281 -9 1 94.88 178 ALA A C 1
ATOM 1422 O O . ALA A 1 178 ? -19.297 -5.145 -9.773 1 94.88 178 ALA A O 1
ATOM 1423 N N . ASP A 1 179 ? -17.188 -5.676 -9.391 1 94.62 179 ASP A N 1
ATOM 1424 C CA . ASP A 1 179 ? -16.953 -6.008 -10.789 1 94.62 179 ASP A CA 1
ATOM 1425 C C . ASP A 1 179 ? -17.672 -7.289 -11.188 1 94.62 179 ASP A C 1
ATOM 1427 O O . ASP A 1 179 ? -17.922 -7.527 -12.375 1 94.62 179 ASP A O 1
ATOM 1431 N N . LEU A 1 180 ? -17.797 -8.258 -10.234 1 89.12 180 LEU A N 1
ATOM 1432 C CA . LEU A 1 180 ? -18.438 -9.547 -10.5 1 89.12 180 LEU A CA 1
ATOM 1433 C C . LEU A 1 180 ? -19.938 -9.398 -10.664 1 89.12 180 LEU A C 1
ATOM 1435 O O . LEU A 1 180 ? -20.609 -10.297 -11.188 1 89.12 180 LEU A O 1
ATOM 1439 N N . LEU A 1 181 ? -20.547 -8.367 -10.188 1 76.62 181 LEU A N 1
ATOM 1440 C CA . LEU A 1 181 ? -21.984 -8.125 -10.281 1 76.62 181 LEU A CA 1
ATOM 1441 C C . LEU A 1 181 ? -22.344 -7.523 -11.633 1 76.62 181 LEU A C 1
ATOM 1443 O O . LEU A 1 181 ? -23.516 -7.453 -11.992 1 76.62 181 LEU A O 1
ATOM 1447 N N . LYS A 1 182 ? -21.391 -7.359 -12.516 1 66 182 LYS A N 1
ATOM 1448 C CA . LYS A 1 182 ? -21.703 -6.824 -13.836 1 66 182 LYS A CA 1
ATOM 1449 C C . LYS A 1 182 ? -21.797 -7.938 -14.875 1 66 182 LYS A C 1
ATOM 1451 O O . LYS A 1 182 ? -21.031 -8.906 -14.82 1 66 182 LYS A O 1
ATOM 1456 N N . MET B 1 1 ? 17.047 5.918 4.859 1 90 1 MET B N 1
ATOM 1457 C CA . MET B 1 1 ? 16.641 7.176 5.48 1 90 1 MET B CA 1
ATOM 1458 C C . MET B 1 1 ? 17.625 7.59 6.566 1 90 1 MET B C 1
ATOM 1460 O O . MET B 1 1 ? 18.156 6.742 7.285 1 90 1 MET B O 1
ATOM 1464 N N . ASN B 1 2 ? 17.828 8.953 6.723 1 93 2 ASN B N 1
ATOM 1465 C CA . ASN B 1 2 ? 18.672 9.523 7.762 1 93 2 ASN B CA 1
ATOM 1466 C C . ASN B 1 2 ? 17.906 9.742 9.062 1 93 2 ASN B C 1
ATOM 1468 O O . ASN B 1 2 ? 16.797 10.297 9.047 1 93 2 ASN B O 1
ATOM 1472 N N . PRO B 1 3 ? 18.453 9.219 10.055 1 92.44 3 PRO B N 1
ATOM 1473 C CA . PRO B 1 3 ? 17.781 9.367 11.352 1 92.44 3 PRO B CA 1
ATOM 1474 C C . PRO B 1 3 ? 18 10.742 11.969 1 92.44 3 PRO B C 1
ATOM 1476 O O . PRO B 1 3 ? 18.625 10.859 13.031 1 92.44 3 PRO B O 1
ATOM 1479 N N . ILE B 1 4 ? 17.391 11.789 11.406 1 95.88 4 ILE B N 1
ATOM 1480 C CA . ILE B 1 4 ? 17.672 13.164 11.82 1 95.88 4 ILE B CA 1
ATOM 1481 C C . ILE B 1 4 ? 16.469 13.711 12.594 1 95.88 4 ILE B C 1
ATOM 1483 O O . ILE B 1 4 ? 16.562 14.758 13.234 1 95.88 4 ILE B O 1
ATOM 1487 N N . GLY B 1 5 ? 15.391 13 12.516 1 96.44 5 GLY B N 1
ATOM 1488 C CA . GLY B 1 5 ? 14.234 13.336 13.32 1 96.44 5 GLY B CA 1
ATOM 1489 C C . GLY B 1 5 ? 13.477 14.547 12.805 1 96.44 5 GLY B C 1
ATOM 1490 O O . GLY B 1 5 ? 13.766 15.039 11.711 1 96.44 5 GLY B O 1
ATOM 1491 N N . THR B 1 6 ? 12.461 14.922 13.523 1 98.31 6 THR B N 1
ATOM 1492 C CA . THR B 1 6 ? 11.625 16.078 13.203 1 98.31 6 THR B CA 1
ATOM 1493 C C . THR B 1 6 ? 12.305 17.375 13.633 1 98.31 6 THR B C 1
ATOM 1495 O O . THR B 1 6 ? 12.523 17.609 14.82 1 98.31 6 THR B O 1
ATOM 1498 N N . LYS B 1 7 ? 12.672 18.203 12.688 1 98 7 LYS B N 1
ATOM 1499 C CA . LYS B 1 7 ? 13.266 19.5 12.969 1 98 7 LYS B CA 1
ATOM 1500 C C . LYS B 1 7 ? 12.312 20.625 12.594 1 98 7 LYS B C 1
ATOM 1502 O O . LYS B 1 7 ? 11.445 20.469 11.734 1 98 7 LYS B O 1
ATOM 1507 N N . THR B 1 8 ? 12.547 21.719 13.258 1 98.75 8 THR B N 1
ATOM 1508 C CA . THR B 1 8 ? 11.727 22.891 12.953 1 98.75 8 THR B CA 1
ATOM 1509 C C . THR B 1 8 ? 12.023 23.406 11.547 1 98.75 8 THR B C 1
ATOM 1511 O O . THR B 1 8 ? 13.188 23.484 11.141 1 98.75 8 THR B O 1
ATOM 1514 N N . ILE B 1 9 ? 11 23.688 10.766 1 98.81 9 ILE B N 1
ATOM 1515 C CA . ILE B 1 9 ? 11.086 24.25 9.422 1 98.81 9 ILE B CA 1
ATOM 1516 C C . ILE B 1 9 ? 10.352 25.578 9.375 1 98.81 9 ILE B C 1
ATOM 1518 O O . ILE B 1 9 ? 9.211 25.688 9.828 1 98.81 9 ILE B O 1
ATOM 1522 N N . HIS B 1 10 ? 11 26.578 8.93 1 98.75 10 HIS B N 1
ATOM 1523 C CA . HIS B 1 10 ? 10.375 27.875 8.719 1 98.75 10 HIS B CA 1
ATOM 1524 C C . HIS B 1 10 ? 10.008 28.078 7.25 1 98.75 10 HIS B C 1
ATOM 1526 O O . HIS B 1 10 ? 10.82 27.812 6.359 1 98.75 10 HIS B O 1
ATOM 1532 N N . THR B 1 11 ? 8.781 28.453 7.016 1 98.56 11 THR B N 1
ATOM 1533 C CA . THR B 1 11 ? 8.352 28.859 5.676 1 98.56 11 THR B CA 1
ATOM 1534 C C . THR B 1 11 ? 7.969 30.328 5.645 1 98.56 11 THR B C 1
ATOM 1536 O O . THR B 1 11 ? 8.328 31.094 6.551 1 98.56 11 THR B O 1
ATOM 1539 N N . LYS B 1 12 ? 7.371 30.719 4.496 1 98.31 12 LYS B N 1
ATOM 1540 C CA . LYS B 1 12 ? 6.996 32.125 4.348 1 98.31 12 LYS B CA 1
ATOM 1541 C C . LYS B 1 12 ? 6.031 32.562 5.449 1 98.31 12 LYS B C 1
ATOM 1543 O O . LYS B 1 12 ? 6.219 33.594 6.078 1 98.31 12 LYS B O 1
ATOM 1548 N N . ARG B 1 13 ? 4.984 31.703 5.766 1 98.5 13 ARG B N 1
ATOM 1549 C CA . ARG B 1 13 ? 3.941 32.094 6.711 1 98.5 13 ARG B CA 1
ATOM 1550 C C . ARG B 1 13 ? 3.955 31.172 7.938 1 98.5 13 ARG B C 1
ATOM 1552 O O . ARG B 1 13 ? 3.361 31.5 8.969 1 98.5 13 ARG B O 1
ATOM 1559 N N . LEU B 1 14 ? 4.66 29.984 7.809 1 98.88 14 LEU B N 1
ATOM 1560 C CA . LEU B 1 14 ? 4.42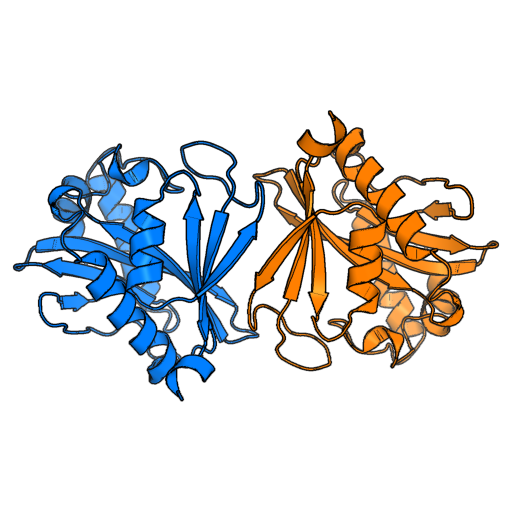2 28.938 8.797 1 98.88 14 LEU B CA 1
ATOM 1561 C C . LEU B 1 14 ? 5.699 28.641 9.578 1 98.88 14 LEU B C 1
ATOM 1563 O O . LEU B 1 14 ? 6.805 28.812 9.062 1 98.88 14 LEU B O 1
ATOM 1567 N N . ILE B 1 15 ? 5.516 28.219 10.805 1 98.94 15 ILE B N 1
ATOM 1568 C CA . ILE B 1 15 ? 6.516 27.453 11.539 1 98.94 15 ILE B CA 1
ATOM 1569 C C . ILE B 1 15 ? 6.043 26.016 11.703 1 98.94 15 ILE B C 1
ATOM 1571 O O . ILE B 1 15 ? 4.992 25.766 12.297 1 98.94 15 ILE B O 1
ATOM 1575 N N . LEU B 1 16 ? 6.715 25.094 11.102 1 98.94 16 LEU B N 1
ATOM 1576 C CA . LEU B 1 16 ? 6.488 23.672 11.312 1 98.94 16 LEU B CA 1
ATOM 1577 C C . LEU B 1 16 ? 7.441 23.109 12.367 1 98.94 16 LEU B C 1
ATOM 1579 O O . LEU B 1 16 ? 8.664 23.141 12.188 1 98.94 16 LEU B O 1
ATOM 1583 N N . ARG B 1 17 ? 6.93 22.625 13.453 1 98.88 17 ARG B N 1
ATOM 1584 C CA . ARG B 1 17 ? 7.781 22.219 14.562 1 98.88 17 ARG B CA 1
ATOM 1585 C C . ARG B 1 17 ? 7.219 20.969 15.242 1 98.88 17 ARG B C 1
ATOM 1587 O O . ARG B 1 17 ? 6.059 20.609 15.039 1 98.88 17 ARG B O 1
ATOM 1594 N N . PRO B 1 18 ? 8.062 20.281 16.047 1 98.81 18 PRO B N 1
ATOM 1595 C CA . PRO B 1 18 ? 7.516 19.172 16.828 1 98.81 18 PRO B CA 1
ATOM 1596 C C . PRO B 1 18 ? 6.367 19.609 17.734 1 98.81 18 PRO B C 1
ATOM 1598 O O . PRO B 1 18 ? 6.328 20.766 18.188 1 98.81 18 PRO B O 1
ATOM 1601 N N . PHE B 1 19 ? 5.52 18.672 18.047 1 98.88 19 PHE B N 1
ATOM 1602 C CA . PHE B 1 19 ? 4.414 18.906 18.969 1 98.88 19 PHE B CA 1
ATOM 1603 C C . PHE B 1 19 ? 4.922 19 20.406 1 98.88 19 PHE B C 1
ATOM 1605 O O . PHE B 1 19 ? 5.957 18.422 20.75 1 98.88 19 PHE B O 1
ATOM 1612 N N . GLN B 1 20 ? 4.25 19.75 21.141 1 98.56 20 GLN B N 1
ATOM 1613 C CA . GLN B 1 20 ? 4.32 19.734 22.609 1 98.56 20 GLN B CA 1
ATOM 1614 C C . GLN B 1 20 ? 2.975 19.359 23.219 1 98.56 20 GLN B C 1
ATOM 1616 O O . GLN B 1 20 ? 1.928 19.562 22.594 1 98.56 20 GLN B O 1
ATOM 1621 N N . VAL B 1 21 ? 3.047 18.812 24.391 1 98.62 21 VAL B N 1
ATOM 1622 C CA . VAL B 1 21 ? 1.808 18.406 25.031 1 98.62 21 VAL B CA 1
ATOM 1623 C C . VAL B 1 21 ? 0.894 19.609 25.234 1 98.62 21 VAL B C 1
ATOM 1625 O O . VAL B 1 21 ? -0.329 19.484 25.125 1 98.62 21 VAL B O 1
ATOM 1628 N N . GLU B 1 22 ? 1.451 20.719 25.391 1 98.38 22 GLU B N 1
ATOM 1629 C CA . GLU B 1 22 ? 0.729 21.953 25.641 1 98.38 22 GLU B CA 1
ATOM 1630 C C . GLU B 1 22 ? -0.058 22.391 24.406 1 98.38 22 GLU B C 1
ATOM 1632 O O . GLU B 1 22 ? -0.912 23.281 24.484 1 98.38 22 GLU B O 1
ATOM 1637 N N . ASP B 1 23 ? 0.135 21.797 23.266 1 98.81 23 ASP B N 1
ATOM 1638 C CA . ASP B 1 23 ? -0.583 22.125 22.031 1 98.81 23 ASP B CA 1
ATOM 1639 C C . ASP B 1 23 ? -1.994 21.547 22.047 1 98.81 23 ASP B C 1
ATOM 1641 O O . ASP B 1 23 ? -2.793 21.812 21.156 1 98.81 23 ASP B O 1
ATOM 1645 N N . ALA B 1 24 ? -2.352 20.797 23.062 1 98.81 24 ALA B N 1
ATOM 1646 C CA . ALA B 1 24 ? -3.545 19.953 23.078 1 98.81 24 ALA B CA 1
ATOM 1647 C C . ALA B 1 24 ? -4.812 20.797 22.922 1 98.81 24 ALA B C 1
ATOM 1649 O O . ALA B 1 24 ? -5.707 20.438 22.156 1 98.81 24 ALA B O 1
ATOM 1650 N N . GLN B 1 25 ? -4.855 21.875 23.625 1 98.75 25 GLN B N 1
ATOM 1651 C CA . GLN B 1 25 ? -6.059 22.703 23.594 1 98.75 25 GLN B CA 1
ATOM 1652 C C . GLN B 1 25 ? -6.301 23.25 22.188 1 98.75 25 GLN B C 1
ATOM 1654 O O . GLN B 1 25 ? -7.406 23.141 21.656 1 98.75 25 GLN B O 1
ATOM 1659 N N . GLU B 1 26 ? -5.297 23.844 21.594 1 98.81 26 GLU B N 1
ATOM 1660 C CA . GLU B 1 26 ? -5.43 24.406 20.25 1 98.81 26 GLU B CA 1
ATOM 1661 C C . GLU B 1 26 ? -5.738 23.312 19.234 1 98.81 26 GLU B C 1
ATOM 1663 O O . GLU B 1 26 ? -6.586 23.5 18.359 1 98.81 26 GLU B O 1
ATOM 1668 N N . MET B 1 27 ? -5.031 22.172 19.344 1 98.88 27 MET B N 1
ATOM 1669 C CA . MET B 1 27 ? -5.312 21.062 18.453 1 98.88 27 MET B CA 1
ATOM 1670 C C . MET B 1 27 ? -6.773 20.641 18.547 1 98.88 27 MET B C 1
ATOM 1672 O O . MET B 1 27 ? -7.457 20.5 17.531 1 98.88 27 MET B O 1
ATOM 1676 N N . PHE B 1 28 ? -7.25 20.453 19.766 1 98.88 28 PHE B N 1
ATOM 1677 C CA . PHE B 1 28 ? -8.625 20.016 19.984 1 98.88 28 PHE B CA 1
ATOM 1678 C C . PHE B 1 28 ? -9.609 21 19.375 1 98.88 28 PHE B C 1
ATOM 1680 O O . PHE B 1 28 ? -10.531 20.609 18.656 1 98.88 28 PHE B O 1
ATOM 1687 N N . GLU B 1 29 ? -9.359 22.266 19.609 1 98.5 29 GLU B N 1
ATOM 1688 C CA . GLU B 1 29 ? -10.312 23.297 19.219 1 98.5 29 GLU B CA 1
ATOM 1689 C C . GLU B 1 29 ? -10.266 23.562 17.719 1 98.5 29 GLU B C 1
ATOM 1691 O O . GLU B 1 29 ? -11.289 23.844 17.109 1 98.5 29 GLU B O 1
ATOM 1696 N N . ASN B 1 30 ? -9.117 23.453 17.188 1 98.69 30 ASN B N 1
ATOM 1697 C CA . ASN B 1 30 ? -8.953 23.922 15.812 1 98.69 30 ASN B CA 1
ATOM 1698 C C . ASN B 1 30 ? -9.305 22.828 14.805 1 98.69 30 ASN B C 1
ATOM 1700 O O . ASN B 1 30 ? -9.891 23.109 13.758 1 98.69 30 ASN B O 1
ATOM 1704 N N . TRP B 1 31 ? -8.898 21.547 15.109 1 98.69 31 TRP B N 1
ATOM 1705 C CA . TRP B 1 31 ? -9.242 20.609 14.039 1 98.69 31 TRP B CA 1
ATOM 1706 C C . TRP B 1 31 ? -9.609 19.25 14.602 1 98.69 31 TRP B C 1
ATOM 1708 O O . TRP B 1 31 ? -10.477 18.562 14.062 1 98.69 31 TRP B O 1
ATOM 1718 N N . ALA B 1 32 ? -9.086 18.75 15.695 1 98.69 32 ALA B N 1
ATOM 1719 C CA . ALA B 1 32 ? -9.172 17.359 16.109 1 98.69 32 ALA B CA 1
ATOM 1720 C C . ALA B 1 32 ? -10.578 17 16.562 1 98.69 32 ALA B C 1
ATOM 1722 O O . ALA B 1 32 ? -10.969 15.836 16.562 1 98.69 32 ALA B O 1
ATOM 1723 N N . SER B 1 33 ? -11.344 18.016 16.969 1 98.62 33 SER B N 1
ATOM 1724 C CA . SER B 1 33 ? -12.695 17.766 17.438 1 98.62 33 SER B CA 1
ATOM 1725 C C . SER B 1 33 ? -13.734 18.062 16.359 1 98.62 33 SER B C 1
ATOM 1727 O O . SER B 1 33 ? -14.93 17.875 16.578 1 98.62 33 SER B O 1
ATOM 1729 N N . ASP B 1 34 ? -13.344 18.578 15.273 1 98.5 34 ASP B N 1
ATOM 1730 C CA . ASP B 1 34 ? -14.25 19.047 14.219 1 98.5 34 ASP B CA 1
ATOM 1731 C C . ASP B 1 34 ? -14.633 17.906 13.281 1 98.5 34 ASP B C 1
ATOM 1733 O O . ASP B 1 34 ? -13.797 17.406 12.523 1 98.5 34 ASP B O 1
ATOM 1737 N N . PRO B 1 35 ? -15.898 17.562 13.242 1 97.94 35 PRO B N 1
ATOM 1738 C CA . PRO B 1 35 ? -16.328 16.438 12.391 1 97.94 35 PRO B CA 1
ATOM 1739 C C . PRO B 1 35 ? -16.156 16.734 10.898 1 97.94 35 PRO B C 1
ATOM 1741 O O . PRO B 1 35 ? -16.031 15.805 10.094 1 97.94 35 PRO B O 1
ATOM 1744 N N . GLU B 1 36 ? -16.156 17.969 10.531 1 97.62 36 GLU B N 1
ATOM 1745 C CA . GLU B 1 36 ? -15.922 18.312 9.133 1 97.62 36 GLU B CA 1
ATOM 1746 C C . GLU B 1 36 ? -14.477 18.016 8.734 1 97.62 36 GLU B C 1
ATOM 1748 O O . GLU B 1 36 ? -14.219 17.547 7.625 1 97.62 36 GLU B O 1
ATOM 1753 N N . VAL B 1 37 ? -13.602 18.297 9.656 1 98 37 VAL B N 1
ATOM 1754 C CA . VAL B 1 37 ? -12.188 18.047 9.391 1 98 37 VAL B CA 1
ATOM 1755 C C . VAL B 1 37 ? -11.922 16.547 9.352 1 98 37 VAL B C 1
ATOM 1757 O O . VAL B 1 37 ? -11.203 16.047 8.484 1 98 37 VAL B O 1
ATOM 1760 N N . THR B 1 38 ? -12.531 15.773 10.266 1 97.88 38 THR B N 1
ATOM 1761 C CA . THR B 1 38 ? -12.195 14.367 10.422 1 97.88 38 THR B CA 1
ATOM 1762 C C . THR B 1 38 ? -13.023 13.508 9.461 1 97.88 38 THR B C 1
ATOM 1764 O O . THR B 1 38 ? -12.875 12.281 9.438 1 97.88 38 THR B O 1
ATOM 1767 N N . HIS B 1 39 ? -13.797 14.148 8.609 1 97.62 39 HIS B N 1
ATOM 1768 C CA . HIS B 1 39 ? -14.797 13.492 7.773 1 97.62 39 HIS B CA 1
ATOM 1769 C C . HIS B 1 39 ? -14.172 12.383 6.93 1 97.62 39 HIS B C 1
ATOM 1771 O O . HIS B 1 39 ? -14.703 11.281 6.855 1 97.62 39 HIS B O 1
ATOM 1777 N N . TYR B 1 40 ? -13.039 12.602 6.324 1 97.44 40 TYR B N 1
ATOM 1778 C CA . TYR B 1 40 ? -12.375 11.633 5.457 1 97.44 40 TYR B CA 1
ATOM 1779 C C . TYR B 1 40 ? -11.117 11.086 6.117 1 97.44 40 TYR B C 1
ATOM 1781 O O . TYR B 1 40 ? -10.281 10.453 5.457 1 97.44 40 TYR B O 1
ATOM 1789 N N . LEU B 1 41 ? -10.906 11.375 7.418 1 97.5 41 LEU B N 1
ATOM 1790 C CA . LEU B 1 41 ? -9.75 10.852 8.141 1 97.5 41 LEU B CA 1
ATOM 1791 C C . LEU B 1 41 ? -10.047 9.469 8.711 1 97.5 41 LEU B C 1
ATOM 1793 O O . LEU B 1 41 ? -11.148 8.945 8.547 1 97.5 41 LEU B O 1
ATOM 1797 N N . THR B 1 42 ? -9.047 8.867 9.297 1 97.06 42 THR B N 1
ATOM 1798 C CA . THR B 1 42 ? -9.164 7.484 9.734 1 97.06 42 THR B CA 1
ATOM 1799 C C . THR B 1 42 ? -9.445 7.41 11.234 1 97.06 42 THR B C 1
ATOM 1801 O O . THR B 1 42 ? -9.609 6.324 11.789 1 97.06 42 THR B O 1
ATOM 1804 N N . TRP B 1 43 ? -9.438 8.508 11.898 1 97.06 43 TRP B N 1
ATOM 1805 C CA . TRP B 1 43 ? -9.758 8.586 13.32 1 97.06 43 TRP B CA 1
ATOM 1806 C C . TRP B 1 43 ? -10.977 9.469 13.562 1 97.06 43 TRP B C 1
ATOM 1808 O O . TRP B 1 43 ? -11.234 10.398 12.797 1 97.06 43 TRP B O 1
ATOM 1818 N N . LEU B 1 44 ? -11.688 9.289 14.602 1 97.75 44 LEU B N 1
ATOM 1819 C CA . LEU B 1 44 ? -12.898 10.023 14.938 1 97.75 44 LEU B CA 1
ATOM 1820 C C . LEU B 1 44 ? -12.562 11.344 15.617 1 97.75 44 LEU B C 1
ATOM 1822 O O . LEU B 1 44 ? -11.469 11.508 16.156 1 97.75 44 LEU B O 1
ATOM 1826 N N . PRO B 1 45 ? -13.562 12.211 15.531 1 98.56 45 PRO B N 1
ATOM 1827 C CA . PRO B 1 45 ? -13.328 13.438 16.297 1 98.56 45 PRO B CA 1
ATOM 1828 C C . PRO B 1 45 ? -13.055 13.164 17.781 1 98.56 45 PRO B C 1
ATOM 1830 O O . PRO B 1 45 ? -13.703 12.297 18.375 1 98.56 45 PRO B O 1
ATOM 1833 N N . HIS B 1 46 ? -12.039 13.844 18.234 1 98.69 46 HIS B N 1
ATOM 1834 C CA . HIS B 1 46 ? -11.773 13.727 19.656 1 98.69 46 HIS B CA 1
ATOM 1835 C C . HIS B 1 46 ? -12.953 14.234 20.484 1 98.69 46 HIS B C 1
ATOM 1837 O O . HIS B 1 46 ? -13.562 15.25 20.141 1 98.69 46 HIS B O 1
ATOM 1843 N N . GLU B 1 47 ? -13.203 13.609 21.547 1 98.38 47 GLU B N 1
ATOM 1844 C CA . GLU B 1 47 ? -14.375 13.938 22.344 1 98.38 47 GLU B CA 1
ATOM 1845 C C . GLU B 1 47 ? -14.039 14.945 23.438 1 98.38 47 GLU B C 1
ATOM 1847 O O . GLU B 1 47 ? -14.93 15.555 24.031 1 98.38 47 GLU B O 1
ATOM 1852 N N . SER B 1 48 ? -12.727 15.078 23.734 1 98.69 48 SER B N 1
ATOM 1853 C CA . SER B 1 48 ? -12.281 15.984 24.781 1 98.69 48 SER B CA 1
ATOM 1854 C C . SER B 1 48 ? -10.828 16.406 24.578 1 98.69 48 SER B C 1
ATOM 1856 O O . SER B 1 48 ? -10.094 15.758 23.828 1 98.69 48 SER B O 1
ATOM 1858 N N . VAL B 1 49 ? -10.484 17.406 25.25 1 98.62 49 VAL B N 1
ATOM 1859 C CA . VAL B 1 49 ? -9.102 17.859 25.219 1 98.62 49 VAL B CA 1
ATOM 1860 C C . VAL B 1 49 ? -8.195 16.797 25.828 1 98.62 49 VAL B C 1
ATOM 1862 O O . VAL B 1 49 ? -7.055 16.609 25.391 1 98.62 49 VAL B O 1
ATOM 1865 N N . GLU B 1 50 ? -8.711 16.062 26.766 1 98.5 50 GLU B N 1
ATOM 1866 C CA . GLU B 1 50 ? -7.941 14.992 27.406 1 98.5 50 GLU B CA 1
ATOM 1867 C C . GLU B 1 50 ? -7.578 13.891 26.422 1 98.5 50 GLU B C 1
ATOM 1869 O O . GLU B 1 50 ? -6.461 13.367 26.438 1 98.5 50 GLU B O 1
ATOM 1874 N N . THR B 1 51 ? -8.516 13.578 25.578 1 98.5 51 THR B N 1
ATOM 1875 C CA . THR B 1 51 ? -8.242 12.625 24.516 1 98.5 51 THR B CA 1
ATOM 1876 C C . THR B 1 51 ? -7.102 13.109 23.625 1 98.5 51 THR B C 1
ATOM 1878 O O . THR B 1 51 ? -6.191 12.352 23.281 1 98.5 51 THR B O 1
ATOM 1881 N N . THR B 1 52 ? -7.141 14.375 23.297 1 98.75 52 THR B N 1
ATOM 1882 C CA . THR B 1 52 ? -6.102 14.984 22.484 1 98.75 52 THR B CA 1
ATOM 1883 C C . THR B 1 52 ? -4.754 14.961 23.203 1 98.75 52 THR B C 1
ATOM 1885 O O . THR B 1 52 ? -3.732 14.617 22.609 1 98.75 52 THR B O 1
ATOM 1888 N N . LYS B 1 53 ? -4.793 15.289 24.422 1 98.62 53 LYS B N 1
ATOM 1889 C CA . LYS B 1 53 ? -3.578 15.312 25.234 1 98.62 53 LYS B CA 1
ATOM 1890 C C . LYS B 1 53 ? -2.916 13.945 25.281 1 98.62 53 LYS B C 1
ATOM 1892 O O . LYS B 1 53 ? -1.688 13.836 25.219 1 98.62 53 LYS B O 1
ATOM 1897 N N . GLU B 1 54 ? -3.662 12.93 25.391 1 98.38 54 GLU B N 1
ATOM 1898 C CA . GLU B 1 54 ? -3.135 11.57 25.406 1 98.38 54 GLU B CA 1
ATOM 1899 C C . GLU B 1 54 ? -2.445 11.227 24.094 1 98.38 54 GLU B C 1
ATOM 1901 O O . GLU B 1 54 ? -1.386 10.602 24.078 1 98.38 54 GLU B O 1
ATOM 1906 N N . SER B 1 55 ? -3.074 11.625 23.016 1 98 55 SER B N 1
ATOM 1907 C CA . SER B 1 55 ? -2.453 11.422 21.703 1 98 55 SER B CA 1
ATOM 1908 C C . SER B 1 55 ? -1.123 12.156 21.609 1 98 55 SER B C 1
ATOM 1910 O O . SER B 1 55 ? -0.121 11.586 21.172 1 98 55 SER B O 1
ATOM 1912 N N . LEU B 1 56 ? -1.128 13.391 22.062 1 98.75 56 LEU B N 1
ATOM 1913 C CA . LEU B 1 56 ? 0.073 14.211 21.984 1 98.75 56 LEU B CA 1
ATOM 1914 C C . LEU B 1 56 ? 1.19 13.641 22.844 1 98.75 56 LEU B C 1
ATOM 1916 O O . LEU B 1 56 ? 2.361 13.68 22.453 1 98.75 56 LEU B O 1
ATOM 1920 N N . LYS B 1 57 ? 0.855 13.125 23.984 1 98.56 57 LYS B N 1
ATOM 1921 C CA . LYS B 1 57 ? 1.867 12.5 24.844 1 98.56 57 LYS B CA 1
ATOM 1922 C C . LYS B 1 57 ? 2.566 11.359 24.109 1 98.56 57 LYS B C 1
ATOM 1924 O O . LYS B 1 57 ? 3.793 11.242 24.156 1 98.56 57 LYS B O 1
ATOM 1929 N N . ARG B 1 58 ? 1.794 10.547 23.484 1 97.88 58 ARG B N 1
ATOM 1930 C CA . ARG B 1 58 ? 2.35 9.438 22.719 1 97.88 58 ARG B CA 1
ATOM 1931 C C . ARG B 1 58 ? 3.24 9.938 21.594 1 97.88 58 ARG B C 1
ATOM 1933 O O . ARG B 1 58 ? 4.316 9.391 21.344 1 97.88 58 ARG B O 1
ATOM 1940 N N . TRP B 1 59 ? 2.807 11.023 20.906 1 98.31 59 TRP B N 1
ATOM 1941 C CA . TRP B 1 59 ? 3.566 11.562 19.781 1 98.31 59 TRP B CA 1
ATOM 1942 C C . TRP B 1 59 ? 4.871 12.195 20.266 1 98.31 59 TRP B C 1
ATOM 1944 O O . TRP B 1 59 ? 5.922 12.008 19.641 1 98.31 59 TRP B O 1
ATOM 1954 N N . VAL B 1 60 ? 4.797 12.914 21.344 1 98.62 60 VAL B N 1
ATOM 1955 C CA . VAL B 1 60 ? 5.969 13.586 21.891 1 98.62 60 VAL B CA 1
ATOM 1956 C C . VAL B 1 60 ? 6.988 12.547 22.359 1 98.62 60 VAL B C 1
ATOM 1958 O O . VAL B 1 60 ? 8.188 12.695 22.109 1 98.62 60 VAL B O 1
ATOM 1961 N N . GLU B 1 61 ? 6.539 11.492 23.016 1 98.19 61 GLU B N 1
ATOM 1962 C CA . GLU B 1 61 ? 7.422 10.398 23.391 1 98.19 61 GLU B CA 1
ATOM 1963 C C . GLU B 1 61 ? 8.047 9.742 22.172 1 98.19 61 GLU B C 1
ATOM 1965 O O . GLU B 1 61 ? 9.188 9.281 22.219 1 98.19 61 GLU B O 1
ATOM 1970 N N . GLY B 1 62 ? 7.293 9.719 21.172 1 97.88 62 GLY B N 1
ATOM 1971 C CA . GLY B 1 62 ? 7.723 9.078 19.938 1 97.88 62 GLY B CA 1
ATOM 1972 C C . GLY B 1 62 ? 8.898 9.773 19.266 1 97.88 62 GLY B C 1
ATOM 1973 O O . GLY B 1 62 ? 9.609 9.172 18.469 1 97.88 62 GLY B O 1
ATOM 1974 N N . TYR B 1 63 ? 9.141 11.047 19.656 1 97.75 63 TYR B N 1
ATOM 1975 C CA . TYR B 1 63 ? 10.234 11.797 19.031 1 97.75 63 TYR B CA 1
ATOM 1976 C C . TYR B 1 63 ? 11.586 11.195 19.391 1 97.75 63 TYR B C 1
ATOM 1978 O O . TYR B 1 63 ? 12.602 11.523 18.781 1 97.75 63 TYR B O 1
ATOM 1986 N N . GLN B 1 64 ? 11.602 10.359 20.359 1 96.81 64 GLN B N 1
ATOM 1987 C CA . GLN B 1 64 ? 12.836 9.641 20.672 1 96.81 64 GLN B CA 1
ATOM 1988 C C . GLN B 1 64 ? 13.281 8.766 19.5 1 96.81 64 GLN B C 1
ATOM 1990 O O . GLN B 1 64 ? 14.469 8.461 19.375 1 96.81 64 GLN B O 1
ATOM 1995 N N . ASN B 1 65 ? 12.32 8.32 18.734 1 95.94 65 ASN B N 1
ATOM 1996 C CA . ASN B 1 65 ? 12.633 7.656 17.469 1 95.94 65 ASN B CA 1
ATOM 1997 C C . ASN B 1 65 ? 13.055 8.656 16.406 1 95.94 65 ASN B C 1
ATOM 1999 O O . ASN B 1 65 ? 12.25 9.469 15.953 1 95.94 65 ASN B O 1
ATOM 2003 N N . PRO B 1 66 ? 14.211 8.57 16.016 1 94.88 66 PRO B N 1
ATOM 2004 C CA . PRO B 1 66 ? 14.711 9.57 15.07 1 94.88 66 PRO B CA 1
ATOM 2005 C C . PRO B 1 66 ? 14.125 9.406 13.672 1 94.88 66 PRO B C 1
ATOM 2007 O O . PRO B 1 66 ? 14.422 10.203 12.773 1 94.88 66 PRO B O 1
ATOM 2010 N N . LEU B 1 67 ? 13.219 8.453 13.445 1 94.81 67 LEU B N 1
ATOM 2011 C CA . LEU B 1 67 ? 12.547 8.281 12.164 1 94.81 67 LEU B CA 1
ATOM 2012 C C . LEU B 1 67 ? 11.102 8.75 12.242 1 94.81 67 LEU B C 1
ATOM 2014 O O . LEU B 1 67 ? 10.336 8.586 11.297 1 94.81 67 LEU B O 1
ATOM 2018 N N . GLN B 1 68 ? 10.812 9.352 13.391 1 96.81 68 GLN B N 1
ATOM 2019 C CA . GLN B 1 68 ? 9.5 9.984 13.477 1 96.81 68 GLN B CA 1
ATOM 2020 C C . GLN B 1 68 ? 9.539 11.391 12.898 1 96.81 68 GLN B C 1
ATOM 2022 O O . GLN B 1 68 ? 10.344 12.227 13.32 1 96.81 68 GLN B O 1
ATOM 2027 N N . PHE B 1 69 ? 8.711 11.594 11.992 1 98.44 69 PHE B N 1
ATOM 2028 C CA . PHE B 1 69 ? 8.523 12.891 11.359 1 98.44 69 PHE B CA 1
ATOM 2029 C C . PHE B 1 69 ? 7.082 13.367 11.523 1 98.44 69 PHE B C 1
ATOM 2031 O O . PHE B 1 69 ? 6.18 12.875 10.852 1 98.44 69 PHE B O 1
ATOM 2038 N N . LYS B 1 70 ? 6.867 14.242 12.414 1 98.81 70 LYS B N 1
ATOM 2039 C CA . LYS B 1 70 ? 5.551 14.766 12.758 1 98.81 70 LYS B CA 1
ATOM 2040 C C . LYS B 1 70 ? 5.641 16.234 13.18 1 98.81 70 LYS B C 1
ATOM 2042 O O . LYS B 1 70 ? 6.371 16.578 14.109 1 98.81 70 LYS B O 1
ATOM 2047 N N . TRP B 1 71 ? 4.895 17.078 12.461 1 98.94 71 TRP B N 1
ATOM 2048 C CA . TRP B 1 71 ? 4.98 18.5 12.719 1 98.94 71 TRP B CA 1
ATOM 2049 C C . TRP B 1 71 ? 3.615 19.078 13.086 1 98.94 71 TRP B C 1
ATOM 2051 O O . TRP B 1 71 ? 2.602 18.703 12.492 1 98.94 71 TRP B O 1
ATOM 2061 N N . ALA B 1 72 ? 3.602 19.938 14.023 1 98.94 72 ALA B N 1
ATOM 2062 C CA . ALA B 1 72 ? 2.539 20.922 14.172 1 98.94 72 ALA B CA 1
ATOM 2063 C C . ALA B 1 72 ? 2.699 22.062 13.156 1 98.94 72 ALA B C 1
ATOM 2065 O O . ALA B 1 72 ? 3.812 22.531 12.914 1 98.94 72 ALA B O 1
ATOM 2066 N N . ILE B 1 73 ? 1.627 22.422 12.586 1 98.94 73 ILE B N 1
ATOM 2067 C CA . ILE B 1 73 ? 1.598 23.594 11.727 1 98.94 73 ILE B CA 1
ATOM 2068 C C . ILE B 1 73 ? 1.192 24.828 12.539 1 98.94 73 ILE B C 1
ATOM 2070 O O . ILE B 1 73 ? 0.058 24.922 13.016 1 98.94 73 ILE B O 1
ATOM 2074 N N . VAL B 1 74 ? 2.115 25.781 12.641 1 98.94 74 VAL B N 1
ATOM 2075 C CA . VAL B 1 74 ? 1.87 26.984 13.43 1 98.94 74 VAL B CA 1
ATOM 2076 C C . VAL B 1 74 ? 1.729 28.203 12.5 1 98.94 74 VAL B C 1
ATOM 2078 O O . VAL B 1 74 ? 2.611 28.469 11.688 1 98.94 74 VAL B O 1
ATOM 2081 N N . LEU B 1 75 ? 0.59 28.828 12.539 1 98.88 75 LEU B N 1
ATOM 2082 C CA . LEU B 1 75 ? 0.268 30.062 11.812 1 98.88 75 LEU B CA 1
ATOM 2083 C C . LEU B 1 75 ? -0.108 31.172 12.773 1 98.88 75 LEU B C 1
ATOM 2085 O O . LEU B 1 75 ? -1.019 31.016 13.594 1 98.88 75 LEU B O 1
ATOM 2089 N N . ASN B 1 76 ? 0.566 32.312 12.766 1 97.94 76 ASN B N 1
ATOM 2090 C CA . ASN B 1 76 ? 0.306 33.438 13.656 1 97.94 76 ASN B CA 1
ATOM 2091 C C . ASN B 1 76 ? 0.279 33 15.117 1 97.94 76 ASN B C 1
ATOM 2093 O O . ASN B 1 76 ? -0.665 33.312 15.852 1 97.94 76 ASN B O 1
ATOM 2097 N N . ASP B 1 77 ? 1.268 32.125 15.484 1 97.88 77 ASP B N 1
ATOM 2098 C CA . ASP B 1 77 ? 1.526 31.656 16.844 1 97.88 77 ASP B CA 1
ATOM 2099 C C . ASP B 1 77 ? 0.404 30.75 17.344 1 97.88 77 ASP B C 1
ATOM 2101 O O . ASP B 1 77 ? 0.219 30.578 18.547 1 97.88 77 ASP B O 1
ATOM 2105 N N . GLU B 1 78 ? -0.33 30.234 16.438 1 98.56 78 GLU B N 1
ATOM 2106 C CA . GLU B 1 78 ? -1.398 29.297 16.766 1 98.56 78 GLU B CA 1
ATOM 2107 C C . GLU B 1 78 ? -1.212 27.969 16.016 1 98.56 78 GLU B C 1
ATOM 2109 O O . GLU B 1 78 ? -0.878 27.969 14.836 1 98.56 78 GLU B O 1
ATOM 2114 N N . VAL B 1 79 ? -1.433 26.875 16.781 1 98.88 79 VAL B N 1
ATOM 2115 C CA . VAL B 1 79 ? -1.399 25.562 16.141 1 98.88 79 VAL B CA 1
ATOM 2116 C C . VAL B 1 79 ? -2.689 25.344 15.352 1 98.88 79 VAL B C 1
ATOM 2118 O O . VAL B 1 79 ? -3.779 25.312 15.93 1 98.88 79 VAL B O 1
ATOM 2121 N N . VAL B 1 80 ? -2.549 25.141 14.031 1 98.88 80 VAL B N 1
ATOM 2122 C CA . VAL B 1 80 ? -3.76 25.141 13.219 1 98.88 80 VAL B CA 1
ATOM 2123 C C . VAL B 1 80 ? -3.855 23.828 12.438 1 98.88 80 VAL B C 1
ATOM 2125 O O . VAL B 1 80 ? -4.828 23.609 11.711 1 98.88 80 VAL B O 1
ATOM 2128 N N . GLY B 1 81 ? -2.826 22.922 12.562 1 98.88 81 GLY B N 1
ATOM 2129 C CA . GLY B 1 81 ? -2.865 21.672 11.844 1 98.88 81 GLY B CA 1
ATOM 2130 C C . GLY B 1 81 ? -1.668 20.781 12.133 1 98.88 81 GLY B C 1
ATOM 2131 O O . GLY B 1 81 ? -0.837 21.109 12.984 1 98.88 81 GLY B O 1
ATOM 2132 N N . ASN B 1 82 ? -1.649 19.656 11.516 1 98.88 82 ASN B N 1
ATOM 2133 C CA . ASN B 1 82 ? -0.515 18.734 11.586 1 98.88 82 ASN B CA 1
ATOM 2134 C C . ASN B 1 82 ? -0.179 18.156 10.219 1 98.88 82 ASN B C 1
ATOM 2136 O O . ASN B 1 82 ? -1.036 18.094 9.336 1 98.88 82 ASN B O 1
ATOM 2140 N N . ILE B 1 83 ? 0.984 17.797 10.031 1 98.88 83 ILE B N 1
ATOM 2141 C CA . ILE B 1 83 ? 1.48 17.047 8.875 1 98.88 83 ILE B CA 1
ATOM 2142 C C . ILE B 1 83 ? 2.566 16.078 9.312 1 98.88 83 ILE B C 1
ATOM 2144 O O . ILE B 1 83 ? 3.457 16.438 10.094 1 98.88 83 ILE B O 1
ATOM 2148 N N . ASP B 1 84 ? 2.477 14.812 8.875 1 98.56 84 ASP B N 1
ATOM 2149 C CA . ASP B 1 84 ? 3.42 13.82 9.391 1 98.56 84 ASP B CA 1
ATOM 2150 C C . ASP B 1 84 ? 3.529 12.625 8.445 1 98.56 84 ASP B C 1
ATOM 2152 O O . ASP B 1 84 ? 2.756 12.508 7.496 1 98.56 84 ASP B O 1
ATOM 2156 N N . THR B 1 85 ? 4.527 11.836 8.633 1 98.19 85 THR B N 1
ATOM 2157 C CA . THR B 1 85 ? 4.629 10.539 7.957 1 98.19 85 THR B CA 1
ATOM 2158 C C . THR B 1 85 ? 3.797 9.484 8.688 1 98.19 85 THR B C 1
ATOM 2160 O O . THR B 1 85 ? 4.059 9.172 9.852 1 98.19 85 THR B O 1
ATOM 2163 N N . VAL B 1 86 ? 2.863 8.938 8 1 96.88 86 VAL B N 1
ATOM 2164 C CA . VAL B 1 86 ? 1.947 8.008 8.648 1 96.88 86 VAL B CA 1
ATOM 2165 C C . VAL B 1 86 ? 2.377 6.57 8.359 1 96.88 86 VAL B C 1
ATOM 2167 O O . VAL B 1 86 ? 1.978 5.641 9.062 1 96.88 86 VAL B O 1
ATOM 2170 N N . TYR B 1 87 ? 3.074 6.367 7.328 1 95.44 87 TYR B N 1
ATOM 2171 C CA . TYR B 1 87 ? 3.672 5.082 6.98 1 95.44 87 TYR B CA 1
ATOM 2172 C C . TYR B 1 87 ? 5.105 5.262 6.496 1 95.44 87 TYR B C 1
ATOM 2174 O O . TYR B 1 87 ? 5.414 6.223 5.785 1 95.44 87 TYR B O 1
ATOM 2182 N N . VAL B 1 88 ? 5.98 4.387 6.949 1 95.06 88 VAL B N 1
ATOM 2183 C CA . VAL B 1 88 ? 7.383 4.41 6.555 1 95.06 88 VAL B CA 1
ATOM 2184 C C . VAL B 1 88 ? 7.793 3.039 6.02 1 95.06 88 VAL B C 1
ATOM 2186 O O . VAL B 1 88 ? 7.523 2.014 6.652 1 95.06 88 VAL B O 1
ATOM 2189 N N . LYS B 1 89 ? 8.32 3.049 4.855 1 95.94 89 LYS B N 1
ATOM 2190 C CA . LYS B 1 89 ? 8.938 1.859 4.281 1 95.94 89 LYS B CA 1
ATOM 2191 C C . LYS B 1 89 ? 10.453 2.027 4.176 1 95.94 89 LYS B C 1
ATOM 2193 O O . LYS B 1 89 ? 10.969 2.414 3.127 1 95.94 89 LYS B O 1
ATOM 2198 N N . GLU B 1 90 ? 11.125 1.581 5.184 1 94.81 90 GLU B N 1
ATOM 2199 C CA . GLU B 1 90 ? 12.555 1.839 5.328 1 94.81 90 GLU B CA 1
ATOM 2200 C C . GLU B 1 90 ? 13.352 1.154 4.223 1 94.81 90 GLU B C 1
ATOM 2202 O O . GLU B 1 90 ? 14.336 1.706 3.727 1 94.81 90 GLU B O 1
ATOM 2207 N N . LYS B 1 91 ? 12.891 -0.035 3.77 1 94.94 91 LYS B N 1
ATOM 2208 C CA . LYS B 1 91 ? 13.641 -0.847 2.816 1 94.94 91 LYS B CA 1
ATOM 2209 C C . LYS B 1 91 ? 13.812 -0.114 1.49 1 94.94 91 LYS B C 1
ATOM 2211 O O . LYS B 1 91 ? 14.742 -0.406 0.733 1 94.94 91 LYS B O 1
ATOM 2216 N N . ILE B 1 92 ? 12.938 0.854 1.258 1 97.12 92 ILE B N 1
ATOM 2217 C CA . ILE B 1 92 ? 13.023 1.554 -0.02 1 97.12 92 ILE B CA 1
ATOM 2218 C C . ILE B 1 92 ? 13.062 3.061 0.218 1 97.12 92 ILE B C 1
ATOM 2220 O O . ILE B 1 92 ? 12.82 3.848 -0.701 1 97.12 92 ILE B O 1
ATOM 2224 N N . ASP B 1 93 ? 13.203 3.461 1.501 1 97.31 93 ASP B N 1
ATOM 2225 C CA . ASP B 1 93 ? 13.289 4.867 1.88 1 97.31 93 ASP B CA 1
ATOM 2226 C C . ASP B 1 93 ? 12.07 5.645 1.39 1 97.31 93 ASP B C 1
ATOM 2228 O O . ASP B 1 93 ? 12.211 6.695 0.761 1 97.31 93 ASP B O 1
ATOM 2232 N N . ALA B 1 94 ? 10.93 5.109 1.644 1 98.25 94 ALA B N 1
ATOM 2233 C CA . ALA B 1 94 ? 9.68 5.723 1.205 1 98.25 94 ALA B CA 1
ATOM 2234 C C . ALA B 1 94 ? 8.789 6.062 2.396 1 98.25 94 ALA B C 1
ATOM 2236 O O . ALA B 1 94 ? 8.766 5.336 3.393 1 98.25 94 ALA B O 1
ATOM 2237 N N . VAL B 1 95 ? 8.023 7.16 2.268 1 98.38 95 VAL B N 1
ATOM 2238 C CA . VAL B 1 95 ? 7.094 7.551 3.324 1 98.38 95 VAL B CA 1
ATOM 2239 C C . VAL B 1 95 ? 5.762 7.977 2.713 1 98.38 95 VAL B C 1
ATOM 2241 O O . VAL B 1 95 ? 5.703 8.367 1.545 1 98.38 95 VAL B O 1
ATOM 2244 N N . GLU B 1 96 ? 4.738 7.82 3.471 1 98.62 96 GLU B N 1
ATOM 2245 C CA . GLU B 1 96 ? 3.41 8.352 3.176 1 98.62 96 GLU B CA 1
ATOM 2246 C C . GLU B 1 96 ? 3.039 9.469 4.148 1 98.62 96 GLU B C 1
ATOM 2248 O O . GLU B 1 96 ? 3.148 9.305 5.363 1 98.62 96 GLU B O 1
ATOM 2253 N N . ILE B 1 97 ? 2.594 10.539 3.578 1 98.44 97 ILE B N 1
ATOM 2254 C CA . ILE B 1 97 ? 2.275 11.719 4.383 1 98.44 97 ILE B CA 1
ATOM 2255 C C . ILE B 1 97 ? 0.769 11.789 4.617 1 98.44 97 ILE B C 1
ATOM 2257 O O . ILE B 1 97 ? -0.022 11.508 3.715 1 98.44 97 ILE B O 1
ATOM 2261 N N . GLY B 1 98 ? 0.421 12.148 5.773 1 98.19 98 GLY B N 1
ATOM 2262 C CA . GLY B 1 98 ? -0.925 12.555 6.145 1 98.19 98 GLY B CA 1
ATOM 2263 C C . GLY B 1 98 ? -0.978 13.938 6.777 1 98.19 98 GLY B C 1
ATOM 2264 O O . GLY B 1 98 ? 0.006 14.391 7.363 1 98.19 98 GLY B O 1
ATOM 2265 N N . TYR B 1 99 ? -2.121 14.555 6.676 1 98.5 99 TYR B N 1
ATOM 2266 C CA . TYR B 1 99 ? -2.219 15.898 7.242 1 98.5 99 TYR B CA 1
ATOM 2267 C C . TYR B 1 99 ? -3.67 16.266 7.527 1 98.5 99 TYR B C 1
ATOM 2269 O O . TYR B 1 99 ? -4.59 15.68 6.945 1 98.5 99 TYR B O 1
ATOM 2277 N N . ALA B 1 100 ? -3.848 17.203 8.406 1 98.44 100 ALA B N 1
ATOM 2278 C CA . ALA B 1 100 ? -5.121 17.812 8.781 1 98.44 100 ALA B CA 1
ATOM 2279 C C . ALA B 1 100 ? -4.941 19.297 9.102 1 98.44 100 ALA B C 1
ATOM 2281 O O . ALA B 1 100 ? -3.893 19.703 9.609 1 98.44 100 ALA B O 1
ATOM 2282 N N . LEU B 1 101 ? -5.906 20.031 8.805 1 98.56 101 LEU B N 1
ATOM 2283 C CA . LEU B 1 101 ? -5.852 21.484 8.938 1 98.56 101 LEU B CA 1
ATOM 2284 C C . LEU B 1 101 ? -7.18 22.047 9.453 1 98.56 101 LEU B C 1
ATOM 2286 O O . LEU B 1 101 ? -8.25 21.594 9.023 1 98.56 101 LEU B O 1
ATOM 2290 N N . SER B 1 102 ? -7.082 23.047 10.289 1 98.56 102 SER B N 1
ATOM 2291 C CA . SER B 1 102 ? -8.281 23.734 10.734 1 98.56 102 SER B CA 1
ATOM 2292 C C . SER B 1 102 ? -9.094 24.25 9.555 1 98.56 102 SER B C 1
ATOM 2294 O O . SER B 1 102 ? -8.539 24.797 8.602 1 98.56 102 SER B O 1
ATOM 2296 N N . ARG B 1 103 ? -10.398 24.188 9.664 1 97.38 103 ARG B N 1
ATOM 2297 C CA . ARG B 1 103 ? -11.297 24.625 8.609 1 97.38 103 ARG B CA 1
ATOM 2298 C C . ARG B 1 103 ? -11.102 26.109 8.312 1 97.38 103 ARG B C 1
ATOM 2300 O O . ARG B 1 103 ? -11.258 26.547 7.172 1 97.38 103 ARG B O 1
ATOM 2307 N N . LYS B 1 104 ? -10.734 26.812 9.305 1 97.19 104 LYS B N 1
ATOM 2308 C CA . LYS B 1 104 ? -10.539 28.266 9.156 1 97.19 104 LYS B CA 1
ATOM 2309 C C . LYS B 1 104 ? -9.391 28.562 8.203 1 97.19 104 LYS B C 1
ATOM 2311 O O . LYS B 1 104 ? -9.289 29.688 7.688 1 97.19 104 LYS B O 1
ATOM 2316 N N . CYS B 1 105 ? -8.562 27.609 8.016 1 97.94 105 CYS B N 1
ATOM 2317 C CA . CYS B 1 105 ? -7.371 27.828 7.203 1 97.94 105 CYS B CA 1
ATOM 2318 C C . CYS B 1 105 ? -7.531 27.203 5.82 1 97.94 105 CYS B C 1
ATOM 2320 O O . CYS B 1 105 ? -6.629 27.297 4.988 1 97.94 105 CYS B O 1
ATOM 2322 N N . TRP B 1 106 ? -8.672 26.562 5.496 1 97.06 106 TRP B N 1
ATOM 2323 C CA . TRP B 1 106 ? -8.875 25.906 4.211 1 97.06 106 TRP B CA 1
ATOM 2324 C C . TRP B 1 106 ? -8.922 26.922 3.076 1 97.06 106 TRP B C 1
ATOM 2326 O O . TRP B 1 106 ? -9.406 28.031 3.26 1 97.06 106 TRP B O 1
ATOM 2336 N N . GLY B 1 107 ? -8.406 26.469 1.995 1 96.62 107 GLY B N 1
ATOM 2337 C CA . GLY B 1 107 ? -8.539 27.281 0.792 1 96.62 107 GLY B CA 1
ATOM 2338 C C . GLY B 1 107 ? -7.582 28.453 0.759 1 96.62 107 GLY B C 1
ATOM 2339 O O . GLY B 1 107 ? -7.754 29.391 -0.04 1 96.62 107 GLY B O 1
ATOM 2340 N N . LYS B 1 108 ? -6.594 28.453 1.634 1 97.69 108 LYS B N 1
ATOM 2341 C CA . LYS B 1 108 ? -5.688 29.594 1.742 1 97.69 108 LYS B CA 1
ATOM 2342 C C . LYS B 1 108 ? -4.262 29.203 1.379 1 97.69 108 LYS B C 1
ATOM 2344 O O . LYS B 1 108 ? -3.318 29.953 1.632 1 97.69 108 LYS B O 1
ATOM 2349 N N . GLY B 1 109 ? -4.043 27.984 0.931 1 98.25 109 GLY B N 1
ATOM 2350 C CA . GLY B 1 109 ? -2.732 27.531 0.5 1 98.25 109 GLY B CA 1
ATOM 2351 C C . GLY B 1 109 ? -1.831 27.125 1.654 1 98.25 109 GLY B C 1
ATOM 2352 O O . GLY B 1 109 ? -0.636 26.891 1.462 1 98.25 109 GLY B O 1
ATOM 2353 N N . ILE B 1 110 ? -2.426 27.078 2.826 1 98.62 110 ILE B N 1
ATOM 2354 C CA . ILE B 1 110 ? -1.64 26.812 4.027 1 98.62 110 ILE B CA 1
ATOM 2355 C C . ILE B 1 110 ? -1.089 25.391 3.998 1 98.62 110 ILE B C 1
ATOM 2357 O O . ILE B 1 110 ? 0.112 25.188 4.18 1 98.62 110 ILE B O 1
ATOM 2361 N N . MET B 1 111 ? -1.9 24.438 3.74 1 98.75 111 MET B N 1
ATOM 2362 C CA . MET B 1 111 ? -1.437 23.047 3.736 1 98.75 111 MET B CA 1
ATOM 2363 C C . MET B 1 111 ? -0.49 22.797 2.566 1 98.75 111 MET B C 1
ATOM 2365 O O . MET B 1 111 ? 0.467 22.031 2.693 1 98.75 111 MET B O 1
ATOM 2369 N N . THR B 1 112 ? -0.777 23.422 1.396 1 98.81 112 THR B N 1
ATOM 2370 C CA . THR B 1 112 ? 0.134 23.312 0.264 1 98.81 112 THR B CA 1
ATOM 2371 C C . THR B 1 112 ? 1.54 23.766 0.654 1 98.81 112 THR B C 1
ATOM 2373 O O . THR B 1 112 ? 2.52 23.062 0.373 1 98.81 112 THR B O 1
ATOM 2376 N N . GLU B 1 113 ? 1.597 24.906 1.313 1 98.88 113 GLU B N 1
ATOM 2377 C CA . GLU B 1 113 ? 2.867 25.453 1.782 1 98.88 113 GLU B CA 1
ATOM 2378 C C . GLU B 1 113 ? 3.564 24.484 2.736 1 98.88 113 GLU B C 1
ATOM 2380 O O . GLU B 1 113 ? 4.766 24.234 2.609 1 98.88 113 GLU B O 1
ATOM 2385 N N . ALA B 1 114 ? 2.859 23.875 3.643 1 98.88 114 ALA B N 1
ATOM 2386 C CA . ALA B 1 114 ? 3.408 22.906 4.59 1 98.88 114 ALA B CA 1
ATOM 2387 C C . ALA B 1 114 ? 3.895 21.641 3.877 1 98.88 114 ALA B C 1
ATOM 2389 O O . ALA B 1 114 ? 4.992 21.156 4.148 1 98.88 114 ALA B O 1
ATOM 2390 N N . LEU B 1 115 ? 3.084 21.141 2.961 1 98.88 115 LEU B N 1
ATOM 2391 C CA . LEU B 1 115 ? 3.396 19.906 2.246 1 98.88 115 LEU B CA 1
ATOM 2392 C C . LEU B 1 115 ? 4.66 20.062 1.407 1 98.88 115 LEU B C 1
ATOM 2394 O O . LEU B 1 115 ? 5.504 19.172 1.37 1 98.88 115 LEU B O 1
ATOM 2398 N N . ILE B 1 116 ? 4.805 21.203 0.75 1 98.75 116 ILE B N 1
ATOM 2399 C CA . ILE B 1 116 ? 6 21.469 -0.037 1 98.75 116 ILE B CA 1
ATOM 2400 C C . ILE B 1 116 ? 7.23 21.453 0.868 1 98.75 116 ILE B C 1
ATOM 2402 O O . ILE B 1 116 ? 8.219 20.781 0.563 1 98.75 116 ILE B O 1
ATOM 2406 N N . ALA B 1 117 ? 7.152 22.125 1.985 1 98.81 117 ALA B N 1
ATOM 2407 C CA . ALA B 1 117 ? 8.281 22.25 2.898 1 98.81 117 ALA B CA 1
ATOM 2408 C C . ALA B 1 117 ? 8.664 20.891 3.484 1 98.81 117 ALA B C 1
ATOM 2410 O O . ALA B 1 117 ? 9.844 20.531 3.514 1 98.81 117 ALA B O 1
ATOM 2411 N N . VAL B 1 118 ? 7.711 20.141 3.92 1 98.81 118 VAL B N 1
ATOM 2412 C CA . VAL B 1 118 ? 7.961 18.844 4.547 1 98.81 118 VAL B CA 1
ATOM 2413 C C . VAL B 1 118 ? 8.492 17.859 3.51 1 98.81 118 VAL B C 1
ATOM 2415 O O . VAL B 1 118 ? 9.43 17.109 3.783 1 98.81 118 VAL B O 1
ATOM 2418 N N . SER B 1 119 ? 7.902 17.875 2.32 1 98.56 119 SER B N 1
ATOM 2419 C CA . SER B 1 119 ? 8.383 16.984 1.264 1 98.56 119 SER B CA 1
ATOM 2420 C C . SER B 1 119 ? 9.844 17.25 0.938 1 98.56 119 SER B C 1
ATOM 2422 O O . SER B 1 119 ? 10.633 16.312 0.789 1 98.56 119 SER B O 1
ATOM 2424 N N . ARG B 1 120 ? 10.188 18.531 0.856 1 98.06 120 ARG B N 1
ATOM 2425 C CA . ARG B 1 120 ? 11.57 18.891 0.58 1 98.06 120 ARG B CA 1
ATOM 2426 C C . ARG B 1 120 ? 12.492 18.422 1.702 1 98.06 120 ARG B C 1
ATOM 2428 O O . ARG B 1 120 ? 13.57 17.875 1.442 1 98.06 120 ARG B O 1
ATOM 2435 N N . TYR B 1 121 ? 12.07 18.656 2.916 1 98.38 121 TYR B N 1
ATOM 2436 C CA . TYR B 1 121 ? 12.852 18.219 4.062 1 98.38 121 TYR B CA 1
ATOM 2437 C C . TYR B 1 121 ? 13.094 16.703 4.016 1 98.38 121 TYR B C 1
ATOM 2439 O O . TYR B 1 121 ? 14.219 16.25 4.203 1 98.38 121 TYR B O 1
ATOM 2447 N N . LEU B 1 122 ? 12.055 15.938 3.752 1 98.44 122 LEU B N 1
ATOM 2448 C CA . LEU B 1 122 ? 12.125 14.477 3.75 1 98.44 122 LEU B CA 1
ATOM 2449 C C . LEU B 1 122 ? 13.008 13.977 2.609 1 98.44 122 LEU B C 1
ATOM 2451 O O . LEU B 1 122 ? 13.805 13.055 2.791 1 98.44 122 LEU B O 1
ATOM 2455 N N . LEU B 1 123 ? 12.938 14.625 1.453 1 98.12 123 LEU B N 1
ATOM 2456 C CA . LEU B 1 123 ? 13.672 14.18 0.275 1 98.12 123 LEU B CA 1
ATOM 2457 C C . LEU B 1 123 ? 15.117 14.664 0.322 1 98.12 123 LEU B C 1
ATOM 2459 O O . LEU B 1 123 ? 16.031 13.922 -0.045 1 98.12 123 LEU B O 1
ATOM 2463 N N . GLU B 1 124 ? 15.312 15.852 0.797 1 97.44 124 GLU B N 1
ATOM 2464 C CA . GLU B 1 124 ? 16.641 16.469 0.69 1 97.44 124 GLU B CA 1
ATOM 2465 C C . GLU B 1 124 ? 17.453 16.219 1.953 1 97.44 124 GLU B C 1
ATOM 2467 O O . GLU B 1 124 ? 18.688 16.125 1.891 1 97.44 124 GLU B O 1
ATOM 2472 N N . GLU B 1 125 ? 16.812 16.188 3.066 1 96.94 125 GLU B N 1
ATOM 2473 C CA . GLU B 1 125 ? 17.547 16.125 4.324 1 96.94 125 GLU B CA 1
ATOM 2474 C C . GLU B 1 125 ? 17.391 14.75 4.973 1 96.94 125 GLU B C 1
ATOM 2476 O O . GLU B 1 125 ? 18.391 14.133 5.379 1 96.94 125 GLU B O 1
ATOM 2481 N N . ALA B 1 126 ? 16.219 14.18 4.988 1 97.38 126 ALA B N 1
ATOM 2482 C CA . ALA B 1 126 ? 15.953 12.945 5.715 1 97.38 126 ALA B CA 1
ATOM 2483 C C . ALA B 1 126 ? 16.297 11.727 4.867 1 97.38 126 ALA B C 1
ATOM 2485 O O . ALA B 1 126 ? 16.203 10.586 5.336 1 97.38 126 ALA B O 1
ATOM 2486 N N . GLY B 1 127 ? 16.609 11.891 3.641 1 96.62 127 GLY B N 1
ATOM 2487 C CA . GLY B 1 127 ? 17.141 10.805 2.822 1 96.62 127 GLY B CA 1
ATOM 2488 C C . GLY B 1 127 ? 16.047 9.945 2.207 1 96.62 127 GLY B C 1
ATOM 2489 O O . GLY B 1 127 ? 16.297 8.805 1.804 1 96.62 127 GLY B O 1
ATOM 2490 N N . CYS B 1 128 ? 14.891 10.43 2.18 1 97.75 128 CYS B N 1
ATOM 2491 C CA . CYS B 1 128 ? 13.812 9.688 1.533 1 97.75 128 CYS B CA 1
ATOM 2492 C C . CYS B 1 128 ? 14 9.656 0.021 1 97.75 128 CYS B C 1
ATOM 2494 O O . CYS B 1 128 ? 14.492 10.625 -0.567 1 97.75 128 CYS B O 1
ATOM 2496 N N . ASN B 1 129 ? 13.594 8.539 -0.564 1 98.31 129 ASN B N 1
ATOM 2497 C CA . ASN B 1 129 ? 13.586 8.398 -2.016 1 98.31 129 ASN B CA 1
ATOM 2498 C C . ASN B 1 129 ? 12.211 8.703 -2.6 1 98.31 129 ASN B C 1
ATOM 2500 O O . ASN B 1 129 ? 12.094 9.094 -3.764 1 98.31 129 ASN B O 1
ATOM 2504 N N . ARG B 1 130 ? 11.211 8.469 -1.831 1 98.69 130 ARG B N 1
ATOM 2505 C CA . ARG B 1 130 ? 9.836 8.625 -2.275 1 98.69 130 ARG B CA 1
ATOM 2506 C C . ARG B 1 130 ? 8.953 9.18 -1.161 1 98.69 130 ARG B C 1
ATOM 2508 O O . ARG B 1 130 ? 8.984 8.68 -0.035 1 98.69 130 ARG B O 1
ATOM 2515 N N . VAL B 1 131 ? 8.273 10.25 -1.422 1 98.75 131 VAL B N 1
ATOM 2516 C CA . VAL B 1 131 ? 7.238 10.82 -0.565 1 98.75 131 VAL B CA 1
ATOM 2517 C C . VAL B 1 131 ? 5.887 10.766 -1.277 1 98.75 131 VAL B C 1
ATOM 2519 O O . VAL B 1 131 ? 5.738 11.289 -2.383 1 98.75 131 VAL B O 1
ATOM 2522 N N . CYS B 1 132 ? 4.965 10.07 -0.679 1 98.81 132 CYS B N 1
ATOM 2523 C CA . CYS B 1 132 ? 3.646 9.984 -1.297 1 98.81 132 CYS B CA 1
ATOM 2524 C C . CYS B 1 132 ? 2.562 10.453 -0.336 1 98.81 132 CYS B C 1
ATOM 2526 O O . CYS B 1 132 ? 2.812 10.609 0.861 1 98.81 132 CYS B O 1
ATOM 2528 N N . ALA B 1 133 ? 1.479 10.781 -0.858 1 98.62 133 ALA B N 1
ATOM 2529 C CA . ALA B 1 133 ? 0.22 11.039 -0.165 1 98.62 133 ALA B CA 1
ATOM 2530 C C . ALA B 1 133 ? -0.968 10.523 -0.969 1 98.62 133 ALA B C 1
ATOM 2532 O O . ALA B 1 133 ? -0.875 10.352 -2.188 1 98.62 133 ALA B O 1
ATOM 2533 N N . ARG B 1 134 ? -1.969 10.25 -0.255 1 98.56 134 ARG B N 1
ATOM 2534 C CA . ARG B 1 134 ? -3.188 9.789 -0.914 1 98.56 134 ARG B CA 1
ATOM 2535 C C . ARG B 1 134 ? -4.422 10.43 -0.29 1 98.56 134 ARG B C 1
ATOM 2537 O O . ARG B 1 134 ? -4.363 10.945 0.831 1 98.56 134 ARG B O 1
ATOM 2544 N N . HIS B 1 135 ? -5.484 10.461 -1.016 1 98.31 135 HIS B N 1
ATOM 2545 C CA . HIS B 1 135 ? -6.742 11.008 -0.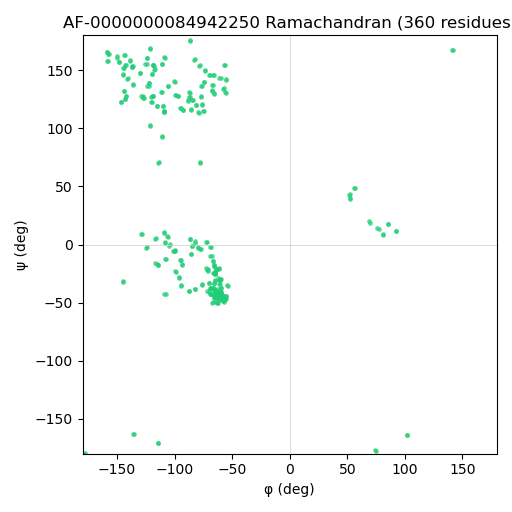521 1 98.31 135 HIS B CA 1
ATOM 2546 C C . HIS B 1 135 ? -7.934 10.227 -1.064 1 98.31 135 HIS B C 1
ATOM 2548 O O . HIS B 1 135 ? -7.84 9.594 -2.119 1 98.31 135 HIS B O 1
ATOM 2554 N N . ASP B 1 136 ? -9.016 10.227 -0.283 1 98.44 136 ASP B N 1
ATOM 2555 C CA . ASP B 1 136 ? -10.305 9.773 -0.794 1 98.44 136 ASP B CA 1
ATOM 2556 C C . ASP B 1 136 ? -10.703 10.562 -2.039 1 98.44 136 ASP B C 1
ATOM 2558 O O . ASP B 1 136 ? -10.656 11.797 -2.045 1 98.44 136 ASP B O 1
ATOM 2562 N N . VAL B 1 137 ? -11.094 9.859 -3.061 1 98.06 137 VAL B N 1
ATOM 2563 C CA . VAL B 1 137 ? -11.445 10.523 -4.309 1 98.06 137 VAL B CA 1
ATOM 2564 C C . VAL B 1 137 ? -12.633 11.461 -4.07 1 98.06 137 VAL B C 1
ATOM 2566 O O . VAL B 1 137 ? -12.836 12.422 -4.82 1 98.06 137 VAL B O 1
ATOM 2569 N N . ASN B 1 138 ? -13.359 11.242 -3.045 1 97.31 138 ASN B N 1
ATOM 2570 C CA . ASN B 1 138 ? -14.508 12.07 -2.705 1 97.31 138 ASN B CA 1
ATOM 2571 C C . ASN B 1 138 ? -14.094 13.305 -1.915 1 97.31 138 ASN B C 1
ATOM 2573 O O . ASN B 1 138 ? -14.938 14.125 -1.544 1 97.31 138 ASN B O 1
ATOM 2577 N N . ASN B 1 139 ? -12.844 13.453 -1.641 1 95.25 139 ASN B N 1
ATOM 2578 C CA . ASN B 1 139 ? -12.266 14.648 -1.034 1 95.25 139 ASN B CA 1
ATOM 2579 C C . ASN B 1 139 ? -11.312 15.359 -1.992 1 95.25 139 ASN B C 1
ATOM 2581 O O . ASN B 1 139 ? -10.109 15.445 -1.729 1 95.25 139 ASN B O 1
ATOM 2585 N N . PRO B 1 140 ? -11.805 15.945 -2.982 1 93.56 140 PRO B N 1
ATOM 2586 C CA . PRO B 1 140 ? -10.945 16.531 -4.012 1 93.56 140 PRO B CA 1
ATOM 2587 C C . PRO B 1 140 ? -10.094 17.688 -3.48 1 93.56 140 PRO B C 1
ATOM 2589 O O . PRO B 1 140 ? -9.039 17.984 -4.047 1 93.56 140 PRO B O 1
ATOM 2592 N N . ALA B 1 141 ? -10.508 18.328 -2.428 1 93.25 141 ALA B N 1
ATOM 2593 C CA . ALA B 1 141 ? -9.734 19.406 -1.839 1 93.25 141 ALA B CA 1
ATOM 2594 C C . ALA B 1 141 ? -8.344 18.922 -1.42 1 93.25 141 ALA B C 1
ATOM 2596 O O . ALA B 1 141 ? -7.348 19.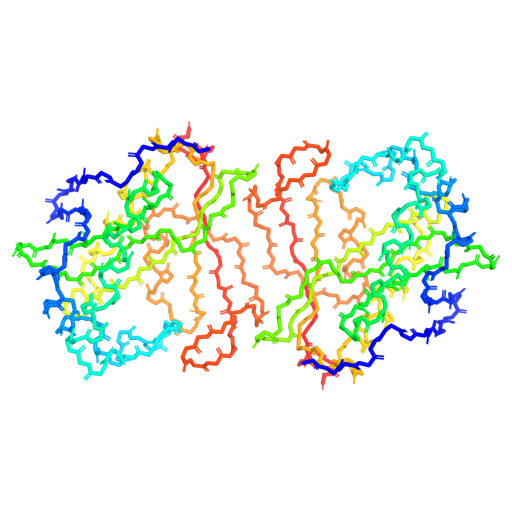609 -1.654 1 93.25 141 ALA B O 1
ATOM 2597 N N . SER B 1 142 ? -8.297 17.781 -0.803 1 94.5 142 SER B N 1
ATOM 2598 C CA . SER B 1 142 ? -7.008 17.219 -0.42 1 94.5 142 SER B CA 1
ATOM 2599 C C . SER B 1 142 ? -6.141 16.922 -1.645 1 94.5 142 SER B C 1
ATOM 2601 O O . SER B 1 142 ? -4.926 17.125 -1.607 1 94.5 142 SER B O 1
ATOM 2603 N N . GLY B 1 143 ? -6.738 16.453 -2.693 1 95.5 143 GLY B N 1
ATOM 2604 C CA . GLY B 1 143 ? -6.027 16.219 -3.941 1 95.5 143 GLY B CA 1
ATOM 2605 C C . GLY B 1 143 ? -5.43 17.484 -4.531 1 95.5 143 GLY B C 1
ATOM 2606 O O . GLY B 1 143 ? -4.309 17.469 -5.043 1 95.5 143 GLY B O 1
ATOM 2607 N N . LYS B 1 144 ? -6.176 18.562 -4.469 1 97.44 144 LYS B N 1
ATOM 2608 C CA . LYS B 1 144 ? -5.688 19.844 -4.973 1 97.44 144 LYS B CA 1
ATOM 2609 C C . LYS B 1 144 ? -4.422 20.281 -4.238 1 97.44 144 LYS B C 1
ATOM 2611 O O . LYS B 1 144 ? -3.508 20.844 -4.844 1 97.44 144 LYS B O 1
ATOM 2616 N N . VAL B 1 145 ? -4.375 20.016 -2.949 1 98.38 145 VAL B N 1
ATOM 2617 C CA . VAL B 1 145 ? -3.188 20.312 -2.152 1 98.38 145 VAL B CA 1
ATOM 2618 C C . VAL B 1 145 ? -1.982 19.562 -2.723 1 98.38 145 VAL B C 1
ATOM 2620 O O . VAL B 1 145 ? -0.925 20.156 -2.941 1 98.38 145 VAL B O 1
ATOM 2623 N N . MET B 1 146 ? -2.135 18.266 -3 1 98.5 146 MET B N 1
ATOM 2624 C CA . MET B 1 146 ? -1.057 17.406 -3.49 1 98.5 146 MET B CA 1
ATOM 2625 C C . MET B 1 146 ? -0.588 17.859 -4.867 1 98.5 146 MET B C 1
ATOM 2627 O O . MET B 1 146 ? 0.615 17.953 -5.121 1 98.5 146 MET B O 1
ATOM 2631 N N . GLN B 1 147 ? -1.55 18.172 -5.664 1 98.06 147 GLN B N 1
ATOM 2632 C CA . GLN B 1 147 ? -1.235 18.656 -7.004 1 98.06 147 GLN B CA 1
ATOM 2633 C C . GLN B 1 147 ? -0.481 19.984 -6.938 1 98.06 147 GLN B C 1
ATOM 2635 O O . GLN B 1 147 ? 0.559 20.141 -7.578 1 98.06 147 GLN B O 1
ATOM 2640 N N . LYS B 1 148 ? -1.001 20.922 -6.176 1 98.38 148 LYS B N 1
ATOM 2641 C CA . LYS B 1 148 ? -0.397 22.25 -6.051 1 98.38 148 LYS B CA 1
ATOM 2642 C C . LYS B 1 148 ? 0.979 22.172 -5.395 1 98.38 148 LYS B C 1
ATOM 2644 O O . LYS B 1 148 ? 1.822 23.047 -5.602 1 98.38 148 LYS B O 1
ATOM 2649 N N . ALA B 1 149 ? 1.177 21.156 -4.621 1 98.19 149 ALA B N 1
ATOM 2650 C CA . ALA B 1 149 ? 2.471 20.969 -3.973 1 98.19 149 ALA B CA 1
ATOM 2651 C C . ALA B 1 149 ? 3.486 20.359 -4.941 1 98.19 149 ALA B C 1
ATOM 2653 O O . ALA B 1 149 ? 4.641 20.125 -4.574 1 98.19 149 ALA B O 1
ATOM 2654 N N . GLY B 1 150 ? 3.051 20.047 -6.176 1 97.81 150 GLY B N 1
ATOM 2655 C CA . GLY B 1 150 ? 3.969 19.562 -7.195 1 97.81 150 GLY B CA 1
ATOM 2656 C C . GLY B 1 150 ? 4.07 18.047 -7.242 1 97.81 150 GLY B C 1
ATOM 2657 O O . GLY B 1 150 ? 4.961 17.5 -7.898 1 97.81 150 GLY B O 1
ATOM 2658 N N . MET B 1 151 ? 3.213 17.359 -6.582 1 98.44 151 MET B N 1
ATOM 2659 C CA . MET B 1 151 ? 3.25 15.898 -6.613 1 98.44 151 MET B CA 1
ATOM 2660 C C . MET B 1 151 ? 2.623 15.367 -7.898 1 98.44 151 MET B C 1
ATOM 2662 O O . MET B 1 151 ? 1.733 16 -8.469 1 98.44 151 MET B O 1
ATOM 2666 N N . THR B 1 152 ? 3.021 14.227 -8.312 1 98.44 152 THR B N 1
ATOM 2667 C CA . THR B 1 152 ? 2.549 13.586 -9.539 1 98.44 152 THR B CA 1
ATOM 2668 C C . THR B 1 152 ? 1.436 12.586 -9.227 1 98.44 152 THR B C 1
ATOM 2670 O O . THR B 1 152 ? 1.579 11.742 -8.344 1 98.44 152 THR B O 1
ATOM 2673 N N . TYR B 1 153 ? 0.352 12.758 -9.93 1 98.62 153 TYR B N 1
ATOM 2674 C CA . TYR B 1 153 ? -0.724 11.781 -9.836 1 98.62 153 TYR B CA 1
ATOM 2675 C C . TYR B 1 153 ? -0.286 10.438 -10.398 1 98.62 153 TYR B C 1
ATOM 2677 O O . TYR B 1 153 ? 0.218 10.359 -11.523 1 98.62 153 TYR B O 1
ATOM 2685 N N . GLU B 1 154 ? -0.511 9.367 -9.617 1 98.81 154 GLU B N 1
ATOM 2686 C CA . GLU B 1 154 ? 0.021 8.078 -10.039 1 98.81 154 GLU B CA 1
ATOM 2687 C C . GLU B 1 154 ? -1.103 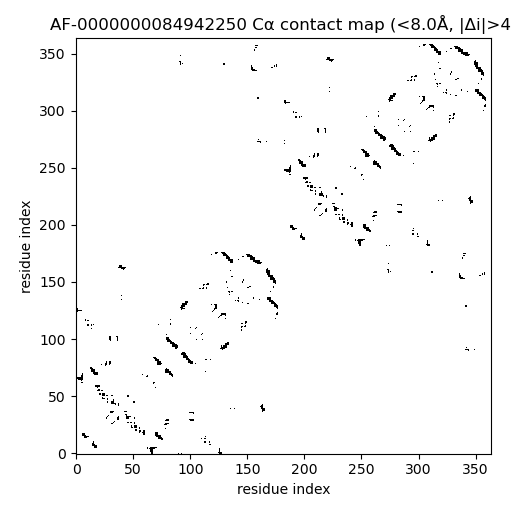7.102 -10.367 1 98.81 154 GLU B C 1
ATOM 2689 O O . GLU B 1 154 ? -0.861 6.051 -10.969 1 98.81 154 GLU B O 1
ATOM 2694 N N . GLY B 1 155 ? -2.281 7.395 -9.914 1 98.69 155 GLY B N 1
ATOM 2695 C CA . GLY B 1 155 ? -3.438 6.551 -10.172 1 98.69 155 GLY B CA 1
ATOM 2696 C C . GLY B 1 155 ? -4.371 6.445 -8.984 1 98.69 155 GLY B C 1
ATOM 2697 O O . GLY B 1 155 ? -4.062 6.934 -7.895 1 98.69 155 GLY B O 1
ATOM 2698 N N . THR B 1 156 ? -5.551 5.914 -9.258 1 98.81 156 THR B N 1
ATOM 2699 C CA . THR B 1 156 ? -6.559 5.664 -8.234 1 98.81 156 THR B CA 1
ATOM 2700 C C . THR B 1 156 ? -6.707 4.168 -7.977 1 98.81 156 THR B C 1
ATOM 2702 O O . THR B 1 156 ? -7.027 3.404 -8.891 1 98.81 156 THR B O 1
ATOM 2705 N N . LEU B 1 157 ? -6.359 3.748 -6.809 1 98.75 157 LEU B N 1
ATOM 2706 C CA . LEU B 1 157 ? -6.551 2.359 -6.406 1 98.75 157 LEU B CA 1
ATOM 2707 C C . LEU B 1 157 ? -7.934 2.158 -5.785 1 98.75 157 LEU B C 1
ATOM 2709 O O . LEU B 1 157 ? -8.281 2.826 -4.812 1 98.75 157 LEU B O 1
ATOM 2713 N N . ARG B 1 158 ? -8.688 1.269 -6.328 1 98.62 158 ARG B N 1
ATOM 2714 C CA . ARG B 1 158 ? -10.094 1.091 -5.988 1 98.62 158 ARG B CA 1
ATOM 2715 C C . ARG B 1 158 ? -10.25 0.365 -4.656 1 98.62 158 ARG B C 1
ATOM 2717 O O . ARG B 1 158 ? -9.625 -0.675 -4.438 1 98.62 158 ARG B O 1
ATOM 2724 N N . GLN B 1 159 ? -11.047 0.99 -3.754 1 98.56 159 GLN B N 1
ATOM 2725 C CA . GLN B 1 159 ? -11.461 0.41 -2.482 1 98.56 159 GLN B CA 1
ATOM 2726 C C . GLN B 1 159 ? -10.266 -0.096 -1.688 1 98.56 159 GLN B C 1
ATOM 2728 O O . GLN B 1 159 ? -10.32 -1.169 -1.083 1 98.56 159 GLN B O 1
ATOM 2733 N N . ILE B 1 160 ? -9.156 0.669 -1.727 1 98.19 160 ILE B N 1
ATOM 2734 C CA . ILE B 1 160 ? -7.902 0.287 -1.088 1 98.19 160 ILE B CA 1
ATOM 2735 C C . ILE B 1 160 ? -7.82 0.915 0.302 1 98.19 160 ILE B C 1
ATOM 2737 O O . ILE B 1 160 ? -6.953 0.553 1.102 1 98.19 160 ILE B O 1
ATOM 2741 N N . GLY B 1 161 ? -8.648 1.83 0.592 1 97.31 161 GLY B N 1
ATOM 2742 C CA . GLY B 1 161 ? -8.609 2.525 1.869 1 97.31 161 GLY B CA 1
ATOM 2743 C C . GLY B 1 161 ? -9.891 2.404 2.66 1 97.31 161 GLY B C 1
ATOM 2744 O O . GLY B 1 161 ? -10.898 1.9 2.15 1 97.31 161 GLY B O 1
ATOM 2745 N N . LYS B 1 162 ? -9.82 2.818 3.914 1 97.88 162 LYS B N 1
ATOM 2746 C CA . LYS B 1 162 ? -10.969 2.949 4.805 1 97.88 162 LYS B CA 1
ATOM 2747 C C . LYS B 1 162 ? -10.844 4.18 5.695 1 97.88 162 LYS B C 1
ATOM 2749 O O . LYS B 1 162 ? -9.781 4.426 6.273 1 97.88 162 LYS B O 1
ATOM 2754 N N . ASN B 1 163 ? -11.805 4.953 5.699 1 97.75 163 ASN B N 1
ATOM 2755 C CA . ASN B 1 163 ? -11.836 6.125 6.562 1 97.75 163 ASN B CA 1
ATOM 2756 C C . ASN B 1 163 ? -13.195 6.285 7.242 1 97.75 163 ASN B C 1
ATOM 2758 O O . ASN B 1 163 ? -13.938 5.312 7.387 1 97.75 163 ASN B O 1
ATOM 2762 N N . ASN B 1 164 ? -13.5 7.469 7.785 1 97.94 164 ASN B N 1
ATOM 2763 C CA . ASN B 1 164 ? -14.727 7.664 8.547 1 97.94 164 ASN B CA 1
ATOM 2764 C C . ASN B 1 164 ? -15.961 7.594 7.656 1 97.94 164 ASN B C 1
ATOM 2766 O O . ASN B 1 164 ? -17.094 7.621 8.148 1 97.94 164 ASN B O 1
ATOM 2770 N N . GLN B 1 165 ? -15.781 7.422 6.359 1 97.38 165 GLN B N 1
ATOM 2771 C CA . GLN B 1 165 ? -16.875 7.277 5.41 1 97.38 165 GLN B CA 1
ATOM 2772 C C . GLN B 1 165 ? -16.984 5.844 4.898 1 97.38 165 GLN B C 1
ATOM 2774 O O . GLN B 1 165 ? -17.859 5.527 4.09 1 97.38 165 GLN B O 1
ATOM 2779 N N . GLY B 1 166 ? -16.141 4.969 5.406 1 97.62 166 GLY B N 1
ATOM 2780 C CA . GLY B 1 166 ? -16.141 3.586 4.957 1 97.62 166 GLY B CA 1
ATOM 2781 C C . GLY B 1 166 ? -15.023 3.275 3.977 1 97.62 166 GLY B C 1
ATOM 2782 O O . GLY B 1 166 ? -14.031 3.998 3.91 1 97.62 166 GLY B O 1
ATOM 2783 N N . ILE B 1 167 ? -15.156 2.18 3.305 1 98.06 167 ILE B N 1
ATOM 2784 C CA . ILE B 1 167 ? -14.188 1.766 2.289 1 98.06 167 ILE B CA 1
ATOM 2785 C C . ILE B 1 167 ? -14.242 2.729 1.106 1 98.06 167 ILE B C 1
ATOM 2787 O O . ILE B 1 167 ? -15.32 3.133 0.672 1 98.06 167 ILE B O 1
ATOM 2791 N N . CYS B 1 168 ? -13.047 3.082 0.617 1 98.25 168 CYS B N 1
ATOM 2792 C CA . CYS B 1 168 ? -13.047 4.133 -0.395 1 98.25 168 CYS B CA 1
ATOM 2793 C C . CYS B 1 168 ? -11.906 3.938 -1.385 1 98.25 168 CYS B C 1
ATOM 2795 O O . CYS B 1 168 ? -10.938 3.229 -1.094 1 98.25 168 CYS B O 1
ATOM 2797 N N . ASP B 1 169 ? -12.125 4.527 -2.551 1 98.5 169 ASP B N 1
ATOM 2798 C CA . ASP B 1 169 ? -11.062 4.648 -3.539 1 98.5 169 ASP B CA 1
ATOM 2799 C C . ASP B 1 169 ? -10.055 5.723 -3.133 1 98.5 169 ASP B C 1
ATOM 2801 O O . ASP B 1 169 ? -10.438 6.781 -2.637 1 98.5 169 ASP B O 1
ATOM 2805 N N . MET B 1 170 ? -8.773 5.43 -3.354 1 98.5 170 MET B N 1
ATOM 2806 C CA . MET B 1 170 ? -7.738 6.391 -2.988 1 98.5 170 MET B CA 1
ATOM 2807 C C . MET B 1 170 ? -6.945 6.828 -4.215 1 98.5 170 MET B C 1
ATOM 2809 O O . MET B 1 170 ? -6.48 5.992 -4.988 1 98.5 170 MET B O 1
ATOM 2813 N N . ALA B 1 171 ? -6.82 8.102 -4.426 1 98.81 171 ALA B N 1
ATOM 2814 C CA . ALA B 1 171 ? -5.926 8.672 -5.43 1 98.81 171 ALA B CA 1
ATOM 2815 C C . ALA B 1 171 ? -4.52 8.875 -4.863 1 98.81 171 ALA B C 1
ATOM 2817 O O . ALA B 1 171 ? -4.355 9.461 -3.789 1 98.81 171 ALA B O 1
ATOM 2818 N N . TYR B 1 172 ? -3.543 8.414 -5.582 1 98.81 172 TYR B N 1
ATOM 2819 C CA . TYR B 1 172 ? -2.162 8.453 -5.117 1 98.81 172 TYR B CA 1
ATOM 2820 C C . TYR B 1 172 ? -1.372 9.539 -5.84 1 98.81 172 TYR B C 1
ATOM 2822 O O . TYR B 1 172 ? -1.506 9.703 -7.055 1 98.81 172 TYR B O 1
ATOM 2830 N N . TYR B 1 173 ? -0.614 10.25 -5.102 1 98.81 173 TYR B N 1
ATOM 2831 C CA . TYR B 1 173 ? 0.344 11.242 -5.574 1 98.81 173 TYR B CA 1
ATOM 2832 C C . TYR B 1 173 ? 1.711 11.031 -4.934 1 98.81 173 TYR B C 1
ATOM 2834 O O . TYR B 1 173 ? 1.804 10.586 -3.789 1 98.81 173 TYR B O 1
ATOM 2842 N N . SER B 1 174 ? 2.752 11.367 -5.703 1 98.75 174 SER B N 1
ATOM 2843 C CA . SER B 1 174 ? 4.07 11.219 -5.094 1 98.75 174 SER B CA 1
ATOM 2844 C C . SER B 1 174 ? 5.059 12.227 -5.66 1 98.75 174 SER B C 1
ATOM 2846 O O . SER B 1 174 ? 4.793 12.859 -6.688 1 98.75 174 SER B O 1
ATOM 2848 N N . ILE B 1 175 ? 6.098 12.445 -4.953 1 98.38 175 ILE B N 1
ATOM 2849 C CA . ILE B 1 175 ? 7.344 13.047 -5.418 1 98.38 175 ILE B CA 1
ATOM 2850 C C . ILE B 1 175 ? 8.523 12.156 -5.051 1 98.38 175 ILE B C 1
ATOM 2852 O O . ILE B 1 175 ? 8.617 11.672 -3.918 1 98.38 175 ILE B O 1
ATOM 2856 N N . ILE B 1 176 ? 9.328 11.836 -6.023 1 98.38 176 ILE B N 1
ATOM 2857 C CA . ILE B 1 176 ? 10.508 11.008 -5.77 1 98.38 176 ILE B CA 1
ATOM 2858 C C . ILE B 1 176 ? 11.773 11.852 -5.879 1 98.38 176 ILE B C 1
ATOM 2860 O O . ILE B 1 176 ? 11.742 12.945 -6.457 1 98.38 176 ILE B O 1
ATOM 2864 N N . LYS B 1 177 ? 12.828 11.422 -5.344 1 96.62 177 LYS B N 1
ATOM 2865 C CA . LYS B 1 177 ? 14.086 12.156 -5.312 1 96.62 177 LYS B CA 1
ATOM 2866 C C . LYS B 1 177 ? 14.516 12.578 -6.715 1 96.62 177 LYS B C 1
ATOM 2868 O O . LYS B 1 177 ? 15.023 13.688 -6.906 1 96.62 177 LYS B O 1
ATOM 2873 N N . ALA B 1 178 ? 14.258 11.773 -7.719 1 94.88 178 ALA B N 1
ATOM 2874 C CA . ALA B 1 178 ? 14.641 12.031 -9.109 1 94.88 178 ALA B CA 1
ATOM 2875 C C . ALA B 1 178 ? 13.922 13.258 -9.656 1 94.88 178 ALA B C 1
ATOM 2877 O O . ALA B 1 178 ? 14.398 13.891 -10.609 1 94.88 178 ALA B O 1
ATOM 2878 N N . ASP B 1 179 ? 12.812 13.578 -9.094 1 94.62 179 ASP B N 1
ATOM 2879 C CA . ASP B 1 179 ? 12.055 14.734 -9.547 1 94.62 179 ASP B CA 1
ATOM 2880 C C . ASP B 1 179 ? 12.773 16.031 -9.195 1 94.62 179 ASP B C 1
ATOM 2882 O O . ASP B 1 179 ? 12.516 17.078 -9.805 1 94.62 179 ASP B O 1
ATOM 2886 N N . LEU B 1 180 ? 13.5 16.062 -8.039 1 89.31 180 LEU B N 1
ATOM 2887 C CA . LEU B 1 180 ? 14.18 17.25 -7.562 1 89.31 180 LEU B CA 1
ATOM 2888 C C . LEU B 1 180 ? 15.414 17.547 -8.406 1 89.31 180 LEU B C 1
ATOM 2890 O O . LEU B 1 180 ? 15.961 18.656 -8.359 1 89.31 180 LEU B O 1
ATOM 2894 N N . LEU B 1 181 ? 15.961 16.625 -9.125 1 76.5 181 LEU B N 1
ATOM 2895 C CA . LEU B 1 181 ? 17.141 16.781 -9.961 1 76.5 181 LEU B CA 1
ATOM 2896 C C . LEU B 1 181 ? 16.766 17.391 -11.305 1 76.5 181 LEU B C 1
ATOM 2898 O O . LEU B 1 181 ? 17.641 17.859 -12.047 1 76.5 181 LEU B O 1
ATOM 2902 N N . LYS B 1 182 ? 15.531 17.719 -11.539 1 66.5 182 LYS B N 1
ATOM 2903 C CA . LYS B 1 182 ? 15.141 18.359 -12.797 1 66.5 182 LYS B CA 1
ATOM 2904 C C . LYS B 1 182 ? 14.984 19.859 -12.641 1 66.5 182 LYS B C 1
ATOM 2906 O O . LYS B 1 182 ? 14.531 20.328 -11.594 1 66.5 182 LYS B O 1
#

InterPro domains:
  IPR000182 GNAT domain [PF13302] (13-152)
  IPR000182 GNAT domain [PS51186] (14-179)
  IPR016181 Acyl-CoA N-acyltransferase [SSF55729] (7-177)
  IPR051531 N-acetyltransferase [PTHR43792] (7-179)

Solvent-accessible surface area (backbone atoms only — not comparable to full-atom values): 18811 Å² total; per-residue (Å²): 92,46,71,72,39,53,63,75,43,80,58,97,74,38,43,32,27,60,62,51,55,83,45,19,60,44,40,28,73,40,29,46,40,35,60,79,60,26,41,77,30,77,55,73,48,42,89,42,49,65,56,36,31,53,52,35,47,56,53,49,60,42,54,76,41,33,80,38,43,49,29,32,34,27,48,93,91,34,54,39,32,38,43,30,57,76,42,75,40,70,95,62,18,29,36,28,46,46,70,52,55,15,71,88,50,59,96,65,57,52,65,27,55,50,50,38,54,51,50,48,42,36,40,72,66,30,45,25,41,29,44,29,37,66,32,49,66,91,41,55,68,60,48,50,34,43,47,74,41,68,32,43,79,31,34,49,41,74,55,72,39,67,33,68,78,40,74,30,38,28,35,34,29,33,47,41,48,74,63,72,77,105,91,45,71,73,38,54,62,73,43,79,57,95,74,38,43,32,26,60,63,54,56,85,46,20,60,42,39,28,73,39,29,47,41,35,60,78,60,27,42,78,31,77,56,72,49,43,90,42,48,66,56,36,30,55,54,35,47,55,53,49,60,42,55,76,40,33,79,39,41,49,28,30,33,26,46,92,92,32,55,39,34,38,42,29,57,74,43,76,41,70,94,62,18,30,36,30,45,47,72,53,54,14,71,90,50,60,95,66,57,52,64,27,54,50,51,38,52,50,51,47,44,36,40,72,66,29,44,26,43,28,44,28,37,65,33,48,66,89,39,55,68,60,47,51,34,44,46,75,42,65,31,43,81,30,34,48,42,74,55,72,41,66,32,67,78,40,74,29,38,30,36,34,30,33,46,42,48,74,64,72,79,105

Organism: NCBI:txid638301

Secondary structure (DSSP, 8-state):
--------EE-SSEEEE---GGGHHHHIIIIIT-HHHHTTSSSPPPSSHHHHHHHHHHHHHHTTSTT--EEEEEETTEEEEEEEEEEEEGGGTEEEEEEEE-GGGTTTTHHHHHHHHHHHIIIIIS--SEEEEEEETT-HHHHHHHHHTTPEEEEEEEEEEEETTEEEEEEEEEEEHHHHT-/--------EE-SSEEEE---GGGHHHHIIIIIT-TTTGGGSSSPPPSSHHHHHHHHHHHHHHTTSTT--EEEEEETTEEEEEEEEEEEEGGGTEEEEEEEE-GGGTTTTHHHHHHHHHHHIIIIIS--SEEEEEEETT-HHHHHHHHHTTPEEEEEEEEEEEETTEEEEEEEEEEEHHHHT-

Radius of gyration: 23.06 Å; Cα contacts (8 Å, |Δi|>4): 795; chains: 2; bounding box: 42×68×50 Å

Nearest PDB structures (foldseek):
  1s7l-assembly1_A  TM=8.988E-01  e=7.652E-13  Salmonella enterica subsp. enterica serovar Typhimurium str. LT2
  1nsl-assembly1_F  TM=8.480E-01  e=1.154E-13  Bacillus subtilis
  3r96-assembly1_A  TM=8.872E-01  e=5.583E-13  Escherichia coli
  6vfn-assembly1_A  TM=8.320E-01  e=1.531E-12  Bacillus thuringiensis
  6vfm-assembly1_A  TM=8.118E-01  e=2.455E-11  Bacillus thuringiensis serovar finitimus YBT-020

Foldseek 3Di:
DALQFADWDDDPFKIWGQDDLVLLVLCLPFAQQDCVQQVFPADHRDPDSVSSSVVSVVRVVCRVRSPWYKTFIAGPNGGFKIKTFPDADPVQLETEMDMTGGPVCAPVCSLLRVCLRSQCCSLPPVPGFKYKYKGFPVCCSVVVSLVSNPWDWDDKDAQPDQGNVGGGIMTMTMDGNVNVVD/DALQFADWDDDPFKIWGQDDLVLLVLCLPFAQQDCVQQVFPADHRDPDSVSSSVVSVVRVVCRVRSPWYKTFIAGPNGGFKIKTFPDADPVQLETEMDMTGGPVCAPVCRLLRVCLRSQCCSLPPVPGFKYKYKGFPVCCSVVVSLVSNPWDWDDKDAQPDQGNVGGGIMTMTMDGNVNVVD

pLDDT: mean 97.54, std 3.19, range [66.0, 98.94]

Sequence (364 aa):
MNPIGTKTIHTKRLILRPFQVEDAQEMFENWASDPEVTHYLTWLPHESVETTKESLKRWVEGYQNPLQFKWAIVLNDEVVGNIDTVYVKEKIDAVEIGYALSRKCWGKGIMTEALIAVSRYLLEEAGCNRVCARHDVNNPASGKVMQKAGMTYEGTLRQIGKNNQGICDMAYYSIIKADLLKMNPIGTKTIHTKRLILRPFQVEDAQEMFENWASDPEVTHYLTWLPHESVETTKESLKRWVEGYQNPLQFKWAIVLNDEVVGNIDTVYVKEKIDAVEIGYALSRKCWGKGIMTEALIAVSRYLLEEAGCNRVCARHDVNNPASGKVMQKAGMTYEGTLRQIGKNNQGICDMAYYSIIKADLLK